Protein AF-0000000080330263 (afdb_homodimer)

Secondary structure (DSSP, 8-state):
-PPEEEES----HHHHHHHHHHHHHHHHTT--SS--SS--HHHHHHHHHHHHHHHHTTSEEEEEEE-TTS-EEEEEEEEE--STT-TTSEEEEEEEE-GGGTTSSHHHHHHHHHHHHHHTSTT--EEEEEEETTSSHHHHHHHTT-EEEEEEEEEEEEETTEEEEEEEEEEE--/-PPEEEES----HHHHHHHHHHHHHHHHTT--SS--SS--HHHHHHHHHHHHHHHHTTSEEEEEEE-TTS-EEEEEEEEE--STT-TTSEEEEEEEE-GGGTTSSHHHHHHHHHHHHHHTSTT--EEEEEEETTSSHHHHHHHTT-EEEEEEEEEEEEETTEEEEEEEEEEE--

Solvent-accessible surface area (backbone atoms only — not comparable to full-atom values): 18916 Å² total; per-residue (Å²): 130,77,62,49,75,39,74,61,63,79,83,42,72,67,52,51,50,31,52,49,49,37,53,36,51,26,22,54,71,64,36,89,65,86,52,60,60,84,69,50,61,78,73,46,45,63,60,53,50,52,52,50,50,35,34,75,71,68,40,32,46,45,38,37,25,22,39,94,85,65,42,61,40,28,36,34,36,41,31,57,41,82,52,85,42,31,52,43,31,28,37,50,40,62,78,43,56,29,69,91,54,60,94,70,57,53,65,57,52,50,53,52,50,51,50,55,52,46,69,69,39,86,67,44,43,31,43,34,36,71,46,60,47,92,72,58,48,68,57,55,45,36,75,70,65,30,40,80,39,29,48,39,78,54,48,31,41,79,46,95,92,42,58,25,30,40,31,32,34,40,31,73,69,119,132,78,62,50,76,39,74,60,63,80,84,42,72,66,51,52,49,31,53,49,49,37,54,36,52,26,22,54,72,63,36,89,65,85,53,61,60,83,70,48,58,79,74,47,45,62,59,53,50,51,51,51,51,33,34,75,71,68,42,33,46,44,38,36,24,23,40,95,85,66,43,61,41,29,36,32,36,40,32,57,42,81,51,87,42,33,52,44,31,30,37,52,41,60,78,45,57,29,71,90,54,58,93,70,55,53,65,57,53,50,51,53,52,50,49,55,53,46,70,68,40,86,68,42,43,31,41,34,36,71,45,61,48,93,72,58,50,68,57,55,44,36,76,70,64,29,39,81,39,30,47,38,78,54,49,32,41,79,46,95,92,43,56,26,30,39,32,32,32,38,30,74,71,120

Nearest PDB structures (foldseek):
  1wk4-assembly1_A  TM=7.711E-01  e=5.739E-10  Thermus thermophilus HB8
  4h89-assembly1_A-2  TM=7.671E-01  e=3.824E-09  Kribbella flavida DSM 17836
  9f1c-assembly1_DC  TM=7.437E-01  e=4.112E-07  Homo sapiens
  6c9m-assembly2_D  TM=7.333E-01  e=1.875E-06  Homo sapiens
  9fq0-assembly1_2  TM=7.333E-01  e=2.128E-06  Homo sapiens

Organism: NCBI:txid40318

pLDDT: mean 97.7, std 2.45, range [81.19, 98.94]

Sequence (348 aa):
MPLTFVLDPAMTPALRDGVLDLWTEVSRAGGAVGFVPPVTREEIRPELLRHLTAMAEGRARLLVGLDEDGRVAAAAFLTFNTHRLMTHWMWLYTVMVHPRHQGKGYGRDLMAAAEDAARGFEGIEAIRLTCRGGLGLERFYGSCGYKEVGRVPGAIRVTPGDDRDDIVMLLPLGMPLTFVLDPAMTPALRDGVLDLWTEVSRAGGAVGFVPPVTREEIRPELLRHLTAMAEGRARLLVGLDEDGRVAAAAFLTFNTHRLMTHWMWLYTVMVHPRHQGKGYGRDLMAAAEDAARGFEGIEAIRLTCRGGLGLERFYGSCGYKEVGRVPGAIRVTPGDDRDDIVMLLPLG

Foldseek 3Di:
DAWDKDKADPDDPQQLVLVLVQLQQCQQVPHFQPHHPPDDSVRCNVVSVVLVVCVVVVFKMKMFTADPVRGTFWIWMWGADPPPVRRQAIEIHRTTGRPVCPPVCNSLVSLVVVLVVQVPDPNHFKYKYKDWPDPCVQVVVVVSVKDWDDKAWQPDDNDVPDGTIITMIMHTSD/DAWDKDKADPDDPQQLVLVLVQLQQCQQVPHFQPHHPPDDSVRCNVVSVVLVVCVVVVFKMKMFTADPVRGTFWIWMWGADPPPVRRQAIEIHRTTGRPVCPPVCNSLVSLVVVLVVQVPDPNHFKYKYKDWPDPCVQVVVVVSQKDWDDKAWQPDDNDVPDGTIITMIMHTSD

Structure (mmCIF, N/CA/C/O backbone):
data_AF-0000000080330263-model_v1
#
loop_
_entity.id
_entity.type
_entity.pdbx_description
1 polymer Acetyltransferase
#
loop_
_atom_site.group_PDB
_atom_site.id
_atom_site.type_symbol
_atom_site.label_atom_id
_atom_site.label_alt_id
_atom_site.label_comp_id
_atom_site.label_asym_id
_atom_site.label_entity_id
_atom_site.label_seq_id
_atom_site.pdbx_PDB_ins_code
_atom_site.Cartn_x
_atom_site.Cartn_y
_atom_site.Cartn_z
_atom_site.occupancy
_atom_site.B_iso_or_equiv
_atom_site.auth_seq_id
_atom_site.auth_comp_id
_atom_site.auth_asym_id
_atom_site.auth_atom_id
_atom_site.pdbx_PDB_model_num
ATOM 1 N N . MET A 1 1 ? 3.266 34.188 11.438 1 81.31 1 MET A N 1
ATOM 2 C CA . MET A 1 1 ? 4.672 33.844 11.617 1 81.31 1 MET A CA 1
ATOM 3 C C . MET A 1 1 ? 4.957 32.438 11.055 1 81.31 1 MET A C 1
ATOM 5 O O . MET A 1 1 ? 4.086 31.578 11.078 1 81.31 1 MET A O 1
ATOM 9 N N . PRO A 1 2 ? 6.172 32.281 10.57 1 89.62 2 PRO A N 1
ATOM 10 C CA . PRO A 1 2 ? 6.508 30.969 9.992 1 89.62 2 PRO A CA 1
ATOM 11 C C . PRO A 1 2 ? 6.609 29.859 11.047 1 89.62 2 PRO A C 1
ATOM 13 O O . PRO A 1 2 ? 6.875 30.141 12.219 1 89.62 2 PRO A O 1
ATOM 16 N N . LEU A 1 3 ? 6.227 28.688 10.703 1 96.38 3 LEU A N 1
ATOM 17 C CA . LEU A 1 3 ? 6.398 27.531 11.578 1 96.38 3 LEU A CA 1
ATOM 18 C C . LEU A 1 3 ? 7.863 27.109 11.664 1 96.38 3 LEU A C 1
ATOM 20 O O . LEU A 1 3 ? 8.641 27.375 10.734 1 96.38 3 LEU A O 1
ATOM 24 N N . THR A 1 4 ? 8.273 26.578 12.789 1 97.88 4 THR A N 1
ATOM 25 C CA . THR A 1 4 ? 9.547 25.875 12.922 1 97.88 4 THR A CA 1
ATOM 26 C C . THR A 1 4 ? 9.367 24.375 12.703 1 97.88 4 THR A C 1
ATOM 28 O O . THR A 1 4 ? 8.648 23.719 13.453 1 97.88 4 THR A O 1
ATOM 31 N N . PHE A 1 5 ? 10.055 23.844 11.719 1 98.62 5 PHE A N 1
ATOM 32 C CA . PHE A 1 5 ? 9.93 22.422 11.422 1 98.62 5 PHE A CA 1
ATOM 33 C C . PHE A 1 5 ? 11.055 21.625 12.086 1 98.62 5 PHE A C 1
ATOM 35 O O . PHE A 1 5 ? 12.227 22 11.984 1 98.62 5 PHE A O 1
ATOM 42 N N . VAL A 1 6 ? 10.711 20.578 12.781 1 98.69 6 VAL A N 1
ATOM 43 C CA . VAL A 1 6 ? 11.664 19.734 13.484 1 98.69 6 VAL A CA 1
ATOM 44 C C . VAL A 1 6 ? 11.461 18.266 13.086 1 98.69 6 VAL A C 1
ATOM 46 O O . VAL A 1 6 ? 10.359 17.734 13.219 1 98.69 6 VAL A O 1
ATOM 49 N N . LEU A 1 7 ? 12.531 17.656 12.578 1 98.75 7 LEU A N 1
ATOM 50 C CA . LEU A 1 7 ? 12.516 16.234 12.281 1 98.75 7 LEU A CA 1
ATOM 51 C C . LEU A 1 7 ? 12.859 15.422 13.523 1 98.75 7 LEU A C 1
ATOM 53 O O . LEU A 1 7 ? 13.875 15.68 14.18 1 98.75 7 LEU A O 1
ATOM 57 N N . ASP A 1 8 ? 12.047 14.523 13.906 1 98.38 8 ASP A N 1
ATOM 58 C CA . ASP A 1 8 ? 12.234 13.586 15 1 98.38 8 ASP A CA 1
ATOM 59 C C . ASP A 1 8 ? 12.461 14.32 16.328 1 98.38 8 ASP A C 1
ATOM 61 O O . ASP A 1 8 ? 13.438 14.055 17.031 1 98.38 8 ASP A O 1
ATOM 65 N N . PRO A 1 9 ? 11.516 15.164 16.641 1 97.81 9 PRO A N 1
ATOM 66 C CA . PRO A 1 9 ? 11.633 15.742 17.984 1 97.81 9 PRO A CA 1
ATOM 67 C C . PRO A 1 9 ? 11.547 14.695 19.078 1 97.81 9 PRO A C 1
ATOM 69 O O . PRO A 1 9 ? 11.023 13.602 18.859 1 97.81 9 PRO A O 1
ATOM 72 N N . ALA A 1 10 ? 12.031 15.062 20.297 1 96 10 ALA A N 1
ATOM 73 C CA . ALA A 1 10 ? 11.828 14.18 21.438 1 96 10 ALA A CA 1
ATOM 74 C C . ALA A 1 10 ? 10.344 13.922 21.688 1 96 10 ALA A C 1
ATOM 76 O O . ALA A 1 10 ? 9.555 14.867 21.781 1 96 10 ALA A O 1
ATOM 77 N N . MET A 1 11 ? 10.055 12.672 21.812 1 96.31 11 MET A N 1
ATOM 78 C CA . MET A 1 11 ? 8.648 12.305 21.969 1 96.31 11 MET A CA 1
ATOM 79 C C . MET A 1 11 ? 8.227 12.383 23.438 1 96.31 11 MET A C 1
ATOM 81 O O . MET A 1 11 ? 8.047 11.359 24.094 1 96.31 11 MET A O 1
ATOM 85 N N . THR A 1 12 ? 7.953 13.586 23.875 1 97.06 12 THR A N 1
ATOM 86 C CA . THR A 1 12 ? 7.402 13.789 25.203 1 97.06 12 THR A CA 1
ATOM 87 C C . THR A 1 12 ? 5.898 13.531 25.219 1 97.06 12 THR A C 1
ATOM 89 O O . THR A 1 12 ? 5.258 13.516 24.172 1 97.06 12 THR A O 1
ATOM 92 N N . PRO A 1 13 ? 5.309 13.281 26.328 1 97.38 13 PRO A N 1
ATOM 93 C CA . PRO A 1 13 ? 3.85 13.156 26.406 1 97.38 13 PRO A CA 1
ATOM 94 C C . PRO A 1 13 ? 3.131 14.367 25.797 1 97.38 13 PRO A C 1
ATOM 96 O O . PRO A 1 13 ? 2.107 14.211 25.141 1 97.38 13 PRO A O 1
ATOM 99 N N . ALA A 1 14 ? 3.684 15.547 26.016 1 97.69 14 ALA A N 1
ATOM 100 C CA . ALA A 1 14 ? 3.076 16.766 25.484 1 97.69 14 ALA A CA 1
ATOM 101 C C . ALA A 1 14 ? 3.088 16.766 23.969 1 97.69 14 ALA A C 1
ATOM 103 O O . ALA A 1 14 ? 2.104 17.156 23.328 1 97.69 14 ALA A O 1
ATOM 104 N N . LEU A 1 15 ? 4.207 16.406 23.375 1 98.38 15 LEU A N 1
ATOM 105 C CA . LEU A 1 15 ? 4.289 16.359 21.922 1 98.38 15 LEU A CA 1
ATOM 106 C C . LEU A 1 15 ? 3.33 15.305 21.359 1 98.38 15 LEU A C 1
ATOM 108 O O . LEU A 1 15 ? 2.631 15.562 20.375 1 98.38 15 LEU A O 1
ATOM 112 N N . ARG A 1 16 ? 3.334 14.156 22 1 98.56 16 ARG A N 1
ATOM 113 C CA . ARG A 1 16 ? 2.432 13.086 21.578 1 98.56 16 ARG A CA 1
ATOM 114 C C . ARG A 1 16 ? 0.979 13.555 21.609 1 98.56 16 ARG A C 1
ATOM 116 O O . ARG A 1 16 ? 0.233 13.344 20.656 1 98.56 16 ARG A O 1
ATOM 123 N N . ASP A 1 17 ? 0.593 14.188 22.688 1 98.5 17 ASP A N 1
ATOM 124 C CA . ASP A 1 17 ? -0.763 14.711 22.812 1 98.5 17 ASP A CA 1
ATOM 125 C C . ASP A 1 17 ? -1.035 15.781 21.766 1 98.5 17 ASP A C 1
ATOM 127 O O . ASP A 1 17 ? -2.141 15.859 21.219 1 98.5 17 ASP A O 1
ATOM 131 N N . GLY A 1 18 ? -0.063 16.625 21.5 1 98.75 18 GLY A N 1
ATOM 132 C CA . GLY A 1 18 ? -0.202 17.656 20.484 1 98.75 18 GLY A CA 1
ATOM 133 C C . GLY A 1 18 ? -0.461 17.094 19.094 1 98.75 18 GLY A C 1
ATOM 134 O O . GLY A 1 18 ? -1.297 17.609 18.359 1 98.75 18 GLY A O 1
ATOM 135 N N . VAL A 1 19 ? 0.241 16.047 18.734 1 98.88 19 VAL A N 1
ATOM 136 C CA . VAL A 1 19 ? 0.042 15.406 17.438 1 98.88 19 VAL A CA 1
ATOM 137 C C . VAL A 1 19 ? -1.344 14.766 17.391 1 98.88 19 VAL A C 1
ATOM 139 O O . VAL A 1 19 ? -2.049 14.883 16.375 1 98.88 19 VAL A O 1
ATOM 142 N N . LEU A 1 20 ? -1.724 14.125 18.5 1 98.88 20 LEU A N 1
ATOM 143 C CA . LEU A 1 20 ? -3.045 13.508 18.578 1 98.88 20 LEU A CA 1
ATOM 144 C C . LEU A 1 20 ? -4.141 14.562 18.453 1 98.88 20 LEU A C 1
ATOM 146 O O . LEU A 1 20 ? -5.129 14.359 17.75 1 98.88 20 LEU A O 1
ATOM 150 N N . ASP A 1 21 ? -3.982 15.672 19.125 1 98.81 21 ASP A N 1
ATOM 151 C CA . ASP A 1 21 ? -4.945 16.766 19.047 1 98.81 21 ASP A CA 1
ATOM 152 C C . ASP A 1 21 ? -5.023 17.344 17.641 1 98.81 21 ASP A C 1
ATOM 154 O O . ASP A 1 21 ? -6.113 17.609 17.125 1 98.81 21 ASP A O 1
ATOM 158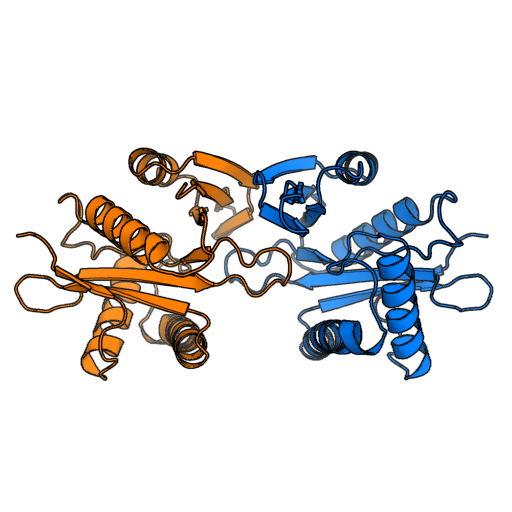 N N . LEU A 1 22 ? -3.877 17.578 17.062 1 98.88 22 LEU A N 1
ATOM 159 C CA . LEU A 1 22 ? -3.842 18.047 15.688 1 98.88 22 LEU A CA 1
ATOM 160 C C . LEU A 1 22 ? -4.621 17.109 14.773 1 98.88 22 LEU A C 1
ATOM 162 O O . LEU A 1 22 ? -5.48 17.547 14.016 1 98.88 22 LEU A O 1
ATOM 166 N N . TRP A 1 23 ? -4.305 15.773 14.859 1 98.94 23 TRP A N 1
ATOM 167 C CA . TRP A 1 23 ? -4.961 14.773 14.016 1 98.94 23 TRP A CA 1
ATOM 168 C C . TRP A 1 23 ? -6.469 14.781 14.242 1 98.94 23 TRP A C 1
ATOM 170 O O . TRP A 1 23 ? -7.242 14.734 13.281 1 98.94 23 TRP A O 1
ATOM 180 N N . THR A 1 24 ? -6.883 14.938 15.469 1 98.88 24 THR A N 1
ATOM 181 C CA . THR A 1 24 ? -8.297 14.984 15.812 1 98.88 24 THR A CA 1
ATOM 182 C C . THR A 1 24 ? -8.969 16.203 15.188 1 98.88 24 THR A C 1
ATOM 184 O O . THR A 1 24 ? -10 16.078 14.523 1 98.88 24 THR A O 1
ATOM 187 N N . GLU A 1 25 ? -8.375 17.344 15.336 1 98.62 25 GLU A N 1
ATOM 188 C CA . GLU A 1 25 ? -8.969 18.594 14.836 1 98.62 25 GLU A CA 1
ATOM 189 C C . GLU A 1 25 ? -9.016 18.609 13.312 1 98.62 25 GLU A C 1
ATOM 191 O O . GLU A 1 25 ? -10 19.047 12.719 1 98.62 25 GLU A O 1
ATOM 196 N N . VAL A 1 26 ? -7.941 18.188 12.688 1 98.56 26 VAL A N 1
ATOM 197 C CA . VAL A 1 26 ? -7.902 18.109 11.227 1 98.56 26 VAL A CA 1
ATOM 198 C C . VAL A 1 26 ? -9.008 17.188 10.727 1 98.56 26 VAL A C 1
ATOM 200 O O . VAL A 1 26 ? -9.727 17.516 9.781 1 98.56 26 VAL A O 1
ATOM 203 N N . SER A 1 27 ? -9.133 15.977 11.398 1 98.62 27 SER A N 1
ATOM 204 C CA . SER A 1 27 ? -10.164 15.023 11.023 1 98.62 27 SER A CA 1
ATOM 205 C C . SER A 1 27 ? -11.555 15.609 11.211 1 98.62 27 SER A C 1
ATOM 207 O O . SER A 1 27 ? -12.422 15.477 10.344 1 98.62 27 SER A O 1
ATOM 209 N N . ARG A 1 28 ? -11.766 16.297 12.305 1 98.19 28 ARG A N 1
ATOM 210 C CA . ARG A 1 28 ? -13.062 16.906 12.594 1 98.19 28 ARG A CA 1
ATOM 211 C C . ARG A 1 28 ? -13.422 17.953 11.547 1 98.19 28 ARG A C 1
ATOM 213 O O . ARG A 1 28 ? -14.594 18.125 11.211 1 98.19 28 ARG A O 1
ATOM 220 N N . ALA A 1 29 ? -12.461 18.609 11.07 1 97.5 29 ALA A N 1
ATOM 221 C CA . ALA A 1 29 ? -12.672 19.688 10.094 1 97.5 29 ALA A CA 1
ATOM 222 C C . ALA A 1 29 ? -12.844 19.109 8.688 1 97.5 29 ALA A C 1
ATOM 224 O O . ALA A 1 29 ? -13.008 19.875 7.727 1 97.5 29 ALA A O 1
ATOM 225 N N . GLY A 1 30 ? -12.727 17.844 8.492 1 96.56 30 GLY A N 1
ATOM 226 C CA . GLY A 1 30 ? -12.992 17.219 7.203 1 96.56 30 GLY A CA 1
ATOM 227 C C . GLY A 1 30 ? -11.727 16.906 6.426 1 96.56 30 GLY A C 1
ATOM 228 O O . GLY A 1 30 ? -11.789 16.562 5.242 1 96.56 30 GLY A O 1
ATOM 229 N N . GLY A 1 31 ? -10.609 17.047 7.094 1 97.44 31 GLY A N 1
ATOM 230 C CA . GLY A 1 31 ? -9.367 16.672 6.434 1 97.44 31 GLY A CA 1
ATOM 231 C C . GLY A 1 31 ? -9.289 15.203 6.082 1 97.44 31 GLY A C 1
ATOM 232 O O . GLY A 1 31 ? -9.805 14.359 6.816 1 97.44 31 GLY A O 1
ATOM 233 N N . ALA A 1 32 ? -8.695 14.875 5.004 1 98 32 ALA A N 1
ATOM 234 C CA . ALA A 1 32 ? -8.586 13.508 4.5 1 98 32 ALA A CA 1
ATOM 235 C C . ALA A 1 32 ? -7.324 12.828 5.023 1 98 32 ALA A C 1
ATOM 237 O O . ALA A 1 32 ? -6.383 12.578 4.266 1 98 32 ALA A O 1
ATOM 238 N N . VAL A 1 33 ? -7.391 12.508 6.281 1 98.38 33 VAL A N 1
ATOM 239 C CA . VAL A 1 33 ? -6.223 11.898 6.914 1 98.38 33 VAL A CA 1
ATOM 240 C C . VAL A 1 33 ? -6.633 10.602 7.602 1 98.38 33 VAL A C 1
ATOM 242 O O . VAL A 1 33 ? -6.148 10.289 8.695 1 98.38 33 VAL A O 1
ATOM 245 N N . GLY A 1 34 ? -7.578 9.859 7.016 1 98.06 34 GLY A N 1
ATOM 246 C CA . GLY A 1 34 ? -7.84 8.484 7.41 1 98.06 34 GLY A CA 1
ATOM 247 C C . GLY A 1 34 ? -9.141 8.32 8.18 1 98.06 34 GLY A C 1
ATOM 248 O O . GLY A 1 34 ? -9.57 7.195 8.445 1 98.06 34 GLY A O 1
ATOM 249 N N . PHE A 1 35 ? -9.828 9.43 8.516 1 98.25 35 PHE A N 1
ATOM 250 C CA . PHE A 1 35 ? -11.055 9.398 9.297 1 98.25 35 PHE A CA 1
ATOM 251 C C . PHE A 1 35 ? -12.117 10.305 8.68 1 98.25 35 PHE A C 1
ATOM 253 O O . PHE A 1 35 ? -11.789 11.219 7.918 1 98.25 35 PHE A O 1
ATOM 260 N N . VAL A 1 36 ? -13.32 10.031 8.977 1 98 36 VAL A N 1
ATOM 261 C CA . VAL A 1 36 ? -14.461 10.836 8.57 1 98 36 VAL A CA 1
ATOM 262 C C . VAL A 1 36 ? -15.211 11.336 9.805 1 98 36 VAL A C 1
ATOM 264 O O . VAL A 1 36 ? -15.508 10.555 10.719 1 98 36 VAL A O 1
ATOM 267 N N . PRO A 1 37 ? -15.477 12.555 9.852 1 97.25 37 PRO A N 1
ATOM 268 C CA . PRO A 1 37 ? -16.219 13.062 11.016 1 97.25 37 PRO A CA 1
ATOM 269 C C . PRO A 1 37 ? -17.609 12.461 11.141 1 97.25 37 PRO A C 1
ATOM 271 O O . PRO A 1 37 ? -18.203 12.07 10.141 1 97.25 37 PRO A O 1
ATOM 274 N N . PRO A 1 38 ? -18.062 12.492 12.445 1 97.56 38 PRO A N 1
ATOM 275 C CA . PRO A 1 38 ? -17.422 12.875 13.703 1 97.56 38 PRO A CA 1
ATOM 276 C C . PRO A 1 38 ? -16.359 11.867 14.156 1 97.56 38 PRO A C 1
ATOM 278 O O . PRO A 1 38 ? -16.422 10.695 13.797 1 97.56 38 PRO A O 1
ATOM 281 N N . VAL A 1 39 ? -15.367 12.336 14.805 1 97.75 39 VAL A N 1
ATOM 282 C CA . VAL A 1 39 ? -14.281 11.484 15.297 1 97.75 39 VAL A CA 1
ATOM 283 C C . VAL A 1 39 ? -13.852 11.953 16.688 1 97.75 39 VAL A C 1
ATOM 285 O O . VAL A 1 39 ? -13.875 13.148 16.984 1 97.75 39 VAL A O 1
ATOM 288 N N . THR A 1 40 ? -13.43 11.023 17.516 1 98.12 40 THR A N 1
ATOM 289 C CA . THR A 1 40 ? -12.898 11.344 18.828 1 98.12 40 THR A CA 1
ATOM 290 C C . THR A 1 40 ? -11.398 11.062 18.891 1 98.12 40 THR A C 1
ATOM 292 O O . THR A 1 40 ? -10.867 10.336 18.047 1 98.12 40 THR A O 1
ATOM 295 N N . ARG A 1 41 ? -10.875 11.648 19.859 1 97.94 41 ARG A N 1
ATOM 296 C CA . ARG A 1 41 ? -9.461 11.422 20.156 1 97.94 41 ARG A CA 1
ATOM 297 C C . ARG A 1 41 ? -9.18 9.93 20.328 1 97.94 41 ARG A C 1
ATOM 299 O O . ARG A 1 41 ? -8.164 9.422 19.844 1 97.94 41 ARG A O 1
ATOM 306 N N . GLU A 1 42 ? -10.031 9.219 20.984 1 98.31 42 GLU A N 1
ATOM 307 C CA . GLU A 1 42 ? -9.883 7.801 21.297 1 98.31 42 GLU A CA 1
ATOM 308 C C . GLU A 1 42 ? -9.922 6.941 20.047 1 98.31 42 GLU A C 1
ATOM 310 O O . GLU A 1 42 ? -9.258 5.902 19.969 1 98.31 42 GLU A O 1
ATOM 315 N N . GLU A 1 43 ? -10.586 7.363 19.047 1 98.31 43 GLU A N 1
ATOM 316 C CA . GLU A 1 43 ? -10.688 6.637 17.781 1 98.31 43 GLU A CA 1
ATOM 317 C C . GLU A 1 43 ? -9.414 6.797 16.953 1 98.31 43 GLU A C 1
ATOM 319 O O . GLU A 1 43 ? -9.078 5.918 16.156 1 98.31 43 GLU A O 1
ATOM 324 N N . ILE A 1 44 ? -8.688 7.867 17.156 1 98.75 44 ILE A N 1
ATOM 325 C CA . ILE A 1 44 ? -7.5 8.188 16.375 1 98.75 44 ILE A CA 1
ATOM 326 C C . ILE A 1 44 ? -6.258 7.621 17.047 1 98.75 44 ILE A C 1
ATOM 328 O O . ILE A 1 44 ? -5.293 7.246 16.391 1 98.75 44 ILE A O 1
ATOM 332 N N . ARG A 1 45 ? -6.309 7.465 18.344 1 98.69 45 ARG A N 1
ATOM 333 C CA . ARG A 1 45 ? -5.156 7.113 19.156 1 98.69 45 ARG A CA 1
ATOM 334 C C . ARG A 1 45 ? -4.492 5.836 18.656 1 98.69 45 ARG A C 1
ATOM 336 O O . ARG A 1 45 ? -3.268 5.773 18.547 1 98.69 45 ARG A O 1
ATOM 343 N N . PRO A 1 46 ? -5.227 4.754 18.312 1 98.44 46 PRO A N 1
ATOM 344 C CA . PRO A 1 46 ? -4.57 3.533 17.844 1 98.44 46 PRO A CA 1
ATOM 345 C C . PRO A 1 46 ? -3.705 3.773 16.609 1 98.44 46 PRO A C 1
ATOM 347 O O . PRO A 1 46 ? -2.645 3.16 16.453 1 98.44 46 PRO A O 1
ATOM 350 N N . GLU A 1 47 ? -4.16 4.656 15.688 1 98.5 47 GLU A N 1
ATOM 351 C CA . GLU A 1 47 ? -3.371 4.941 14.492 1 98.5 47 GLU A CA 1
ATOM 352 C C . GLU A 1 47 ? -2.084 5.684 14.844 1 98.5 47 GLU A C 1
ATOM 354 O O . GLU A 1 47 ? -1.021 5.391 14.297 1 98.5 47 GLU A O 1
ATOM 359 N N . LEU A 1 48 ? -2.197 6.633 15.773 1 98.81 48 LEU A N 1
ATOM 360 C CA . LEU A 1 48 ? -0.984 7.301 16.234 1 98.81 48 LEU A CA 1
ATOM 361 C C . LEU A 1 48 ? -0.009 6.297 16.844 1 98.81 48 LEU A C 1
ATOM 363 O O . LEU A 1 48 ? 1.188 6.336 16.547 1 98.81 48 LEU A O 1
ATOM 367 N N . LEU A 1 49 ? -0.475 5.375 17.672 1 98.5 49 LEU A N 1
ATOM 368 C CA . LEU A 1 49 ? 0.375 4.379 18.312 1 98.5 49 LEU A CA 1
ATOM 369 C C . LEU A 1 49 ? 1.053 3.492 17.266 1 98.5 49 LEU A C 1
ATOM 371 O O . LEU A 1 49 ? 2.205 3.092 17.453 1 98.5 49 LEU A O 1
ATOM 375 N N . ARG A 1 50 ? 0.346 3.156 16.234 1 98.06 50 ARG A N 1
ATOM 376 C CA . ARG A 1 50 ? 0.95 2.391 15.156 1 98.06 50 ARG A CA 1
ATOM 377 C C . ARG A 1 50 ? 2.125 3.145 14.539 1 98.06 50 ARG A C 1
ATOM 379 O O . ARG A 1 50 ? 3.18 2.559 14.281 1 98.06 50 ARG A O 1
ATOM 386 N N . HIS A 1 51 ? 1.947 4.461 14.289 1 98.5 51 HIS A N 1
ATOM 387 C CA . HIS A 1 51 ? 3.045 5.27 13.766 1 98.5 51 HIS A CA 1
ATOM 388 C C . HIS A 1 51 ? 4.203 5.328 14.758 1 98.5 51 HIS A C 1
ATOM 390 O O . HIS A 1 51 ? 5.367 5.211 14.359 1 98.5 51 HIS A O 1
ATOM 396 N N . LEU A 1 52 ? 3.885 5.492 16.016 1 98.44 52 LEU A N 1
ATOM 397 C CA . LEU A 1 52 ? 4.922 5.559 17.047 1 98.44 52 LEU A CA 1
ATOM 398 C C . LEU A 1 52 ? 5.699 4.25 17.109 1 98.44 52 LEU A C 1
ATOM 400 O O . LEU A 1 52 ? 6.914 4.254 17.312 1 98.44 52 LEU A O 1
ATOM 404 N N . THR A 1 53 ? 5.02 3.143 17.016 1 98.31 53 THR A N 1
ATOM 405 C CA . THR A 1 53 ? 5.684 1.845 16.969 1 98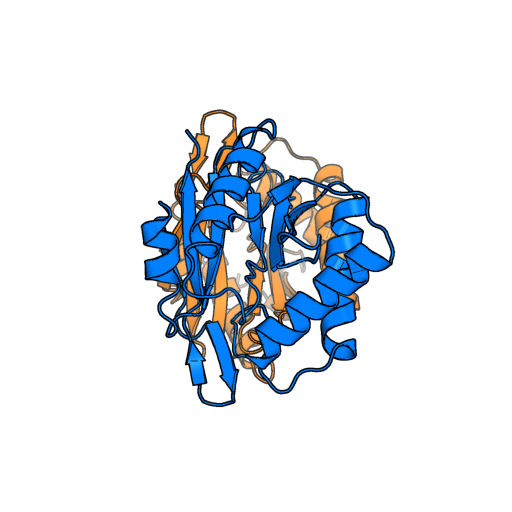.31 53 THR A CA 1
ATOM 406 C C . THR A 1 53 ? 6.641 1.762 15.789 1 98.31 53 THR A C 1
ATOM 408 O O . THR A 1 53 ? 7.785 1.329 15.938 1 98.31 53 THR A O 1
ATOM 411 N N . ALA A 1 54 ? 6.156 2.164 14.625 1 98.38 54 ALA A N 1
ATOM 412 C CA . ALA A 1 54 ? 7.008 2.17 13.438 1 98.38 54 ALA A CA 1
ATOM 413 C C . ALA A 1 54 ? 8.242 3.043 13.648 1 98.38 54 ALA A C 1
ATOM 415 O O . ALA A 1 54 ? 9.344 2.693 13.219 1 98.38 54 ALA A O 1
ATOM 416 N N . MET A 1 55 ? 8.062 4.16 14.336 1 98.38 55 MET A N 1
ATOM 417 C CA . MET A 1 55 ? 9.18 5.051 14.641 1 98.38 55 MET A CA 1
ATOM 418 C C . MET A 1 55 ? 10.172 4.371 15.578 1 98.38 55 MET A C 1
ATOM 420 O O . MET A 1 55 ? 11.383 4.426 15.344 1 98.38 55 MET A O 1
ATOM 424 N N . ALA A 1 56 ? 9.664 3.732 16.562 1 97.69 56 ALA A N 1
ATOM 425 C CA . ALA A 1 56 ? 10.516 3.039 17.516 1 97.69 56 ALA A CA 1
ATOM 426 C C . ALA A 1 56 ? 11.312 1.926 16.844 1 97.69 56 ALA A C 1
ATOM 428 O O . ALA A 1 56 ? 12.445 1.643 17.234 1 97.69 56 ALA A O 1
ATOM 429 N N . GLU A 1 57 ? 10.766 1.354 15.82 1 97.62 57 GLU A N 1
ATOM 430 C CA . GLU A 1 57 ? 11.398 0.267 15.086 1 97.62 57 GLU A CA 1
ATOM 431 C C . GLU A 1 57 ? 12.328 0.804 14.008 1 97.62 57 GLU A C 1
ATOM 433 O O . GLU A 1 57 ? 12.961 0.031 13.281 1 97.62 57 GLU A O 1
ATOM 438 N N . GLY A 1 58 ? 12.391 2.098 13.859 1 97.31 58 GLY A N 1
ATOM 439 C CA . GLY A 1 58 ? 13.266 2.709 12.875 1 97.31 58 GLY A CA 1
ATOM 440 C C . GLY A 1 58 ? 12.672 2.73 11.477 1 97.31 58 GLY A C 1
ATOM 441 O O . GLY A 1 58 ? 13.375 3.023 10.508 1 97.31 58 GLY A O 1
ATOM 442 N N . ARG A 1 59 ? 11.359 2.461 11.32 1 98.31 59 ARG A N 1
ATOM 443 C CA . ARG A 1 59 ? 10.727 2.314 10.016 1 98.31 59 ARG A CA 1
ATOM 444 C C . ARG A 1 59 ? 10.039 3.609 9.586 1 98.31 59 ARG A C 1
ATOM 446 O O . ARG A 1 59 ? 9.578 3.73 8.453 1 98.31 59 ARG A O 1
ATOM 453 N N . ALA A 1 60 ? 9.938 4.586 10.531 1 98.75 60 ALA A N 1
ATOM 454 C CA . ALA A 1 60 ? 9.266 5.844 10.219 1 98.75 60 ALA A CA 1
ATOM 455 C C . ALA A 1 60 ? 9.93 7.016 10.938 1 98.75 60 ALA A C 1
ATOM 457 O O . ALA A 1 60 ? 10.672 6.816 11.898 1 98.75 60 ALA A O 1
ATOM 458 N N . ARG A 1 61 ? 9.703 8.156 10.406 1 98.88 61 ARG A N 1
ATOM 459 C CA . ARG A 1 61 ? 10.133 9.438 10.969 1 98.88 61 ARG A CA 1
ATOM 460 C C . ARG A 1 61 ? 8.969 10.406 11.102 1 98.88 61 ARG A C 1
ATOM 462 O O . ARG A 1 61 ? 7.98 10.297 10.367 1 98.88 61 ARG A O 1
ATOM 469 N N . LEU A 1 62 ? 9.086 11.266 12.062 1 98.94 62 LEU A N 1
ATOM 470 C CA . LEU A 1 62 ? 8.055 12.273 12.297 1 98.94 62 LEU A CA 1
ATOM 471 C C . LEU A 1 62 ? 8.594 13.672 12.07 1 98.94 62 LEU A C 1
ATOM 473 O O . LEU A 1 62 ? 9.641 14.039 12.609 1 98.94 62 LEU A O 1
ATOM 477 N N . LEU A 1 63 ? 7.957 14.422 11.203 1 98.94 63 LEU A N 1
ATOM 478 C CA . LEU A 1 63 ? 8.195 15.844 11.008 1 98.94 63 LEU A CA 1
ATOM 479 C C . LEU A 1 63 ? 7.086 16.672 11.641 1 98.94 63 LEU A C 1
ATOM 481 O O . LEU A 1 63 ? 5.906 16.438 11.391 1 98.94 63 LEU A O 1
ATOM 485 N N . VAL A 1 64 ? 7.496 17.672 12.492 1 98.88 64 VAL A N 1
ATOM 486 C CA . VAL A 1 64 ? 6.508 18.5 13.18 1 98.88 64 VAL A CA 1
ATOM 487 C C . VAL A 1 64 ? 6.77 19.969 12.883 1 98.88 64 VAL A C 1
ATOM 489 O O . VAL A 1 64 ? 7.926 20.391 12.828 1 98.88 64 VAL A O 1
ATOM 492 N N . GLY A 1 65 ? 5.723 20.688 12.586 1 98.75 65 GLY A N 1
ATOM 493 C CA . GLY A 1 65 ? 5.754 22.141 12.555 1 98.75 65 GLY A CA 1
ATOM 494 C C . GLY A 1 65 ? 5.215 22.781 13.82 1 98.75 65 GLY A C 1
ATOM 495 O O . GLY A 1 65 ? 4.062 22.547 14.195 1 98.75 65 GLY A O 1
ATOM 496 N N . LEU A 1 66 ? 6.051 23.562 14.492 1 98.31 66 LEU A N 1
ATOM 497 C CA . LEU A 1 66 ? 5.672 24.25 15.727 1 98.31 66 LEU A CA 1
ATOM 498 C C . LEU A 1 66 ? 5.398 25.719 15.469 1 98.31 66 LEU A C 1
ATOM 500 O O . LEU A 1 66 ? 6.121 26.375 14.711 1 98.31 66 LEU A O 1
ATOM 504 N N . ASP A 1 67 ? 4.285 26.203 16.047 1 96.88 67 ASP A N 1
ATOM 505 C CA . ASP A 1 67 ? 3.994 27.625 15.898 1 96.88 67 ASP A CA 1
ATOM 506 C C . ASP A 1 67 ? 4.809 28.453 16.875 1 96.88 67 ASP A C 1
ATOM 508 O O . ASP A 1 67 ? 5.711 27.938 17.547 1 96.88 67 ASP A O 1
ATOM 512 N N . GLU A 1 68 ? 4.523 29.75 16.953 1 94.31 68 GLU A N 1
ATOM 513 C CA . GLU A 1 68 ? 5.312 30.688 17.75 1 94.31 68 GLU A CA 1
ATOM 514 C C . GLU A 1 68 ? 5.246 30.344 19.234 1 94.31 68 GLU A C 1
ATOM 516 O O . GLU A 1 68 ? 6.172 30.656 19.984 1 94.31 68 GLU A O 1
ATOM 521 N N . ASP A 1 69 ? 4.203 29.641 19.641 1 94.94 69 ASP A N 1
ATOM 522 C CA . ASP A 1 69 ? 4.016 29.281 21.047 1 94.94 69 ASP A CA 1
ATOM 523 C C . ASP A 1 69 ? 4.562 27.891 21.344 1 94.94 69 ASP A C 1
ATOM 525 O O . ASP A 1 69 ? 4.406 27.359 22.453 1 94.94 69 ASP A O 1
ATOM 529 N N . GLY A 1 70 ? 5.102 27.25 20.328 1 95.25 70 GLY A N 1
ATOM 530 C CA . GLY A 1 70 ? 5.664 25.922 20.5 1 95.25 70 GLY A CA 1
ATOM 531 C C . GLY A 1 70 ? 4.625 24.812 20.406 1 95.25 70 GLY A C 1
ATOM 532 O O . GLY A 1 70 ? 4.898 23.672 20.766 1 95.25 70 GLY A O 1
ATOM 533 N N . ARG A 1 71 ? 3.461 25.203 19.969 1 96.44 71 ARG A N 1
ATOM 534 C CA . ARG A 1 71 ? 2.398 24.219 19.812 1 96.44 71 ARG A CA 1
ATOM 535 C C . ARG A 1 71 ? 2.484 23.531 18.453 1 96.44 71 ARG A C 1
ATOM 537 O O . ARG A 1 71 ? 2.879 24.141 17.469 1 96.44 71 ARG A O 1
ATOM 544 N N . VAL A 1 72 ? 2.102 22.234 18.469 1 98.5 72 VAL A N 1
ATOM 545 C CA . VAL A 1 72 ? 2.088 21.5 17.219 1 98.5 72 VAL A CA 1
ATOM 546 C C . VAL A 1 72 ? 1.049 22.094 16.266 1 98.5 72 VAL A C 1
ATOM 548 O O . VAL A 1 72 ? -0.146 22.094 16.578 1 98.5 72 VAL A O 1
ATOM 551 N N . ALA A 1 73 ? 1.474 22.562 15.125 1 98.38 73 ALA A N 1
ATOM 552 C CA . ALA A 1 73 ? 0.595 23.203 14.148 1 98.38 73 ALA A CA 1
ATOM 553 C C . ALA A 1 73 ? 0.493 22.375 12.875 1 98.38 73 ALA A C 1
ATOM 555 O O . ALA A 1 73 ? -0.462 22.516 12.109 1 98.38 73 ALA A O 1
ATOM 556 N N . ALA A 1 74 ? 1.457 21.562 12.617 1 98.81 74 ALA A N 1
ATOM 557 C CA . ALA A 1 74 ? 1.521 20.703 11.438 1 98.81 74 ALA A CA 1
ATOM 558 C C . ALA A 1 74 ? 2.32 19.438 11.734 1 98.81 74 ALA A C 1
ATOM 560 O O . ALA A 1 74 ? 3.137 19.406 12.656 1 98.81 74 ALA A O 1
ATOM 561 N N . ALA A 1 75 ? 2.086 18.391 10.984 1 98.94 75 ALA A N 1
ATOM 562 C CA . ALA A 1 75 ? 2.848 17.156 11.133 1 98.94 75 ALA A CA 1
ATOM 563 C C . ALA A 1 75 ? 2.713 16.266 9.898 1 98.94 75 ALA A C 1
ATOM 565 O O . ALA A 1 75 ? 1.751 16.406 9.133 1 98.94 75 ALA A O 1
ATOM 566 N N . ALA A 1 76 ? 3.613 15.445 9.664 1 98.94 76 ALA A N 1
ATOM 567 C CA . ALA A 1 76 ? 3.594 14.391 8.656 1 98.94 76 ALA A CA 1
ATOM 568 C C . ALA A 1 76 ? 4.504 13.234 9.055 1 98.94 76 ALA A C 1
ATOM 570 O O . ALA A 1 76 ? 5.477 13.422 9.781 1 98.94 76 ALA A O 1
ATOM 571 N N . PHE A 1 77 ? 4.188 12.07 8.648 1 98.94 77 PHE A N 1
ATOM 572 C CA . PHE A 1 77 ? 5.004 10.883 8.898 1 98.94 77 PHE A CA 1
ATOM 573 C C . PHE A 1 77 ? 5.695 10.43 7.617 1 98.94 77 PHE A C 1
ATOM 575 O O . PHE A 1 77 ? 5.055 10.289 6.574 1 98.94 77 PHE A O 1
ATOM 582 N N . LEU A 1 78 ? 6.965 10.289 7.648 1 98.94 78 LEU A N 1
ATOM 583 C CA . LEU A 1 78 ? 7.758 9.688 6.582 1 98.94 78 LEU A CA 1
ATOM 584 C C . LEU A 1 78 ? 8.086 8.234 6.906 1 98.94 78 LEU A C 1
ATOM 586 O O . LEU A 1 78 ? 8.68 7.941 7.945 1 98.94 78 LEU A O 1
ATOM 590 N N . THR A 1 79 ? 7.676 7.336 6.059 1 98.88 79 THR A N 1
ATOM 591 C CA . THR A 1 79 ? 7.805 5.914 6.363 1 98.88 79 THR A CA 1
ATOM 592 C C . THR A 1 79 ? 8.633 5.207 5.289 1 98.88 79 THR A C 1
ATOM 594 O O . THR A 1 79 ? 8.359 5.344 4.098 1 98.88 79 THR A O 1
ATOM 597 N N . PHE A 1 80 ? 9.633 4.488 5.746 1 98.75 80 PHE A N 1
ATOM 598 C CA . PHE A 1 80 ? 10.477 3.717 4.836 1 98.75 80 PHE A CA 1
ATOM 599 C C . PHE A 1 80 ? 9.719 2.502 4.305 1 98.75 80 PHE A C 1
ATOM 601 O O . PHE A 1 80 ? 8.93 1.89 5.027 1 98.75 80 PHE A O 1
ATOM 608 N N . ASN A 1 81 ? 9.922 2.26 2.998 1 97.94 81 ASN A N 1
ATOM 609 C CA . ASN A 1 81 ? 9.383 1.031 2.426 1 97.94 81 ASN A CA 1
ATOM 610 C C . ASN A 1 81 ? 10.109 -0.201 2.957 1 97.94 81 ASN A C 1
ATOM 612 O O . ASN A 1 81 ? 11.336 -0.24 2.977 1 97.94 81 ASN A O 1
ATOM 616 N N . THR A 1 82 ? 9.344 -1.155 3.363 1 95.38 82 THR A N 1
ATOM 617 C CA . THR A 1 82 ? 9.961 -2.348 3.932 1 95.38 82 THR A CA 1
ATOM 618 C C . THR A 1 82 ? 10.062 -3.455 2.885 1 95.38 82 THR A C 1
ATOM 620 O O . THR A 1 82 ? 10.695 -4.484 3.125 1 95.38 82 THR A O 1
ATOM 623 N N . HIS A 1 83 ? 9.445 -3.303 1.714 1 97.06 83 HIS A N 1
ATOM 624 C CA . HIS A 1 83 ? 9.602 -4.289 0.651 1 97.06 83 HIS A CA 1
ATOM 625 C C . HIS A 1 83 ? 11.023 -4.27 0.096 1 97.06 83 HIS A C 1
ATOM 627 O O . HIS A 1 83 ? 11.516 -3.219 -0.321 1 97.06 83 HIS A O 1
ATOM 633 N N . ARG A 1 84 ? 11.641 -5.328 -0.005 1 96.62 84 ARG A N 1
ATOM 634 C CA . ARG A 1 84 ? 13.062 -5.48 -0.289 1 96.62 84 ARG A CA 1
ATOM 635 C C . ARG A 1 84 ? 13.422 -4.867 -1.637 1 96.62 84 ARG A C 1
ATOM 637 O O . ARG A 1 84 ? 14.539 -4.371 -1.821 1 96.62 84 ARG A O 1
ATOM 644 N N . LEU A 1 85 ? 12.539 -4.832 -2.578 1 98.44 85 LEU A N 1
ATOM 645 C CA . LEU A 1 85 ? 12.836 -4.336 -3.918 1 98.44 85 LEU A CA 1
ATOM 646 C C . LEU A 1 85 ? 12.414 -2.881 -4.066 1 98.44 85 LEU A C 1
ATOM 648 O O . LEU A 1 85 ? 12.445 -2.328 -5.168 1 98.44 85 LEU A O 1
ATOM 652 N N . MET A 1 86 ? 11.953 -2.232 -2.99 1 98.75 86 MET A N 1
ATOM 653 C CA . MET A 1 86 ? 11.375 -0.896 -3.094 1 98.75 86 MET A CA 1
ATOM 654 C C . MET A 1 86 ? 11.93 0.02 -2.006 1 98.75 86 MET A C 1
ATOM 656 O O . MET A 1 86 ? 11.25 0.957 -1.575 1 98.75 86 MET A O 1
ATOM 660 N N . THR A 1 87 ? 13.133 -0.17 -1.548 1 98.38 87 THR A N 1
ATOM 661 C CA . THR A 1 87 ? 13.695 0.528 -0.396 1 98.38 87 THR A CA 1
ATOM 662 C C . THR A 1 87 ? 14.219 1.901 -0.799 1 98.38 87 THR A C 1
ATOM 664 O O . THR A 1 87 ? 14.547 2.723 0.059 1 98.38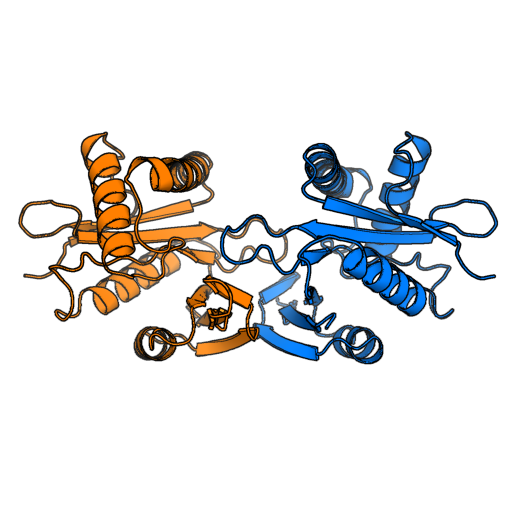 87 THR A O 1
ATOM 667 N N . HIS A 1 88 ? 14.281 2.191 -2.104 1 98.69 88 HIS A N 1
ATOM 668 C CA . HIS A 1 88 ? 14.906 3.418 -2.584 1 98.69 88 HIS A CA 1
ATOM 669 C C . HIS A 1 88 ? 13.906 4.566 -2.635 1 98.69 88 HIS A C 1
ATOM 671 O O . HIS A 1 88 ? 14.227 5.652 -3.125 1 98.69 88 HIS A O 1
ATOM 677 N N . TRP A 1 89 ? 12.695 4.352 -2.26 1 98.75 89 TRP A N 1
ATOM 678 C CA . TRP A 1 89 ? 11.727 5.426 -2.076 1 98.75 89 TRP A CA 1
ATOM 679 C C . TRP A 1 89 ? 10.961 5.25 -0.771 1 98.75 89 TRP A C 1
ATOM 681 O O . TRP A 1 89 ? 11.078 4.215 -0.111 1 98.75 89 TRP A O 1
ATOM 691 N N . MET A 1 90 ? 10.258 6.312 -0.303 1 98.81 90 MET A N 1
ATOM 692 C CA . MET A 1 90 ? 9.547 6.258 0.969 1 98.81 90 MET A CA 1
ATOM 693 C C . MET A 1 90 ? 8.156 6.871 0.839 1 98.81 90 MET A C 1
ATOM 695 O O . MET A 1 90 ? 7.867 7.57 -0.136 1 98.81 90 MET A O 1
ATOM 699 N N . TRP A 1 91 ? 7.359 6.609 1.822 1 98.81 91 TRP A N 1
ATOM 700 C CA . TRP A 1 91 ? 5.988 7.105 1.873 1 98.81 91 TRP A CA 1
ATOM 701 C C . TRP A 1 91 ? 5.898 8.375 2.711 1 98.81 91 TRP A C 1
ATOM 703 O O . TRP A 1 91 ? 6.578 8.5 3.73 1 98.81 91 TRP A O 1
ATOM 713 N N . LEU A 1 92 ? 5.082 9.25 2.26 1 98.94 92 LEU A N 1
ATOM 714 C CA . LEU A 1 92 ? 4.613 10.352 3.086 1 98.94 92 LEU A CA 1
ATOM 715 C C . LEU A 1 92 ? 3.158 10.148 3.494 1 98.94 92 LEU A C 1
ATOM 717 O O . LEU A 1 92 ? 2.281 10.008 2.637 1 98.94 92 LEU A O 1
ATOM 721 N N . TYR A 1 93 ? 2.881 10.094 4.816 1 98.56 93 TYR A N 1
ATOM 722 C CA . TYR A 1 93 ? 1.553 9.82 5.348 1 98.56 93 TYR A CA 1
ATOM 723 C C . TYR A 1 93 ? 1.057 10.977 6.207 1 98.56 93 TYR A C 1
ATOM 725 O O . TYR A 1 93 ? 1.854 11.695 6.805 1 98.56 93 TYR A O 1
ATOM 733 N N . THR A 1 94 ? -0.248 11.086 6.285 1 98.44 94 THR A N 1
ATOM 734 C CA . THR A 1 94 ? -0.935 11.883 7.301 1 98.44 94 THR A CA 1
ATOM 735 C C . THR A 1 94 ? -0.371 13.297 7.355 1 98.44 94 THR A C 1
ATOM 737 O O . THR A 1 94 ? 0.055 13.758 8.414 1 98.44 94 THR A O 1
ATOM 740 N N . VAL A 1 95 ? -0.442 13.969 6.223 1 98.69 95 VAL A N 1
ATOM 741 C CA . VAL A 1 95 ? 0 15.352 6.094 1 98.69 95 VAL A CA 1
ATOM 742 C C . VAL A 1 95 ? -1.058 16.281 6.676 1 98.69 95 VAL A C 1
ATOM 744 O O . VAL A 1 95 ? -2.168 16.375 6.145 1 98.69 95 VAL A O 1
ATOM 747 N N . MET A 1 96 ? -0.676 16.984 7.73 1 98.75 96 MET A N 1
ATOM 748 C CA . MET A 1 96 ? -1.682 17.734 8.469 1 98.75 96 MET A CA 1
ATOM 749 C C . MET A 1 96 ? -1.201 19.156 8.742 1 98.75 96 MET A C 1
ATOM 751 O O . MET A 1 96 ? -0.042 19.375 9.109 1 98.75 96 MET A O 1
ATOM 755 N N . VAL A 1 97 ? -2.076 20.078 8.562 1 98.5 97 VAL A N 1
ATOM 756 C CA . VAL A 1 97 ? -1.971 21.453 9.055 1 98.5 97 VAL A CA 1
ATOM 757 C C . VAL A 1 97 ? -3.221 21.812 9.852 1 98.5 97 VAL A C 1
ATOM 759 O O . VAL A 1 97 ? -4.344 21.547 9.414 1 98.5 97 VAL A O 1
ATOM 762 N N . HIS A 1 98 ? -2.99 22.297 11.039 1 98.44 98 HIS A N 1
ATOM 763 C CA . HIS A 1 98 ? -4.121 22.688 11.875 1 98.44 98 HIS A CA 1
ATOM 764 C C . HIS A 1 98 ? -5.059 23.641 11.125 1 98.44 98 HIS A C 1
ATOM 766 O O . HIS A 1 98 ? -4.605 24.562 10.453 1 98.44 98 HIS A O 1
ATOM 772 N N . PRO A 1 99 ? -6.379 23.422 11.297 1 96.88 99 PRO A N 1
ATOM 773 C CA . PRO A 1 99 ? -7.34 24.234 10.555 1 96.88 99 PRO A CA 1
ATOM 774 C C . PRO A 1 99 ? -7.18 25.734 10.82 1 96.88 99 PRO A C 1
ATOM 776 O O . PRO A 1 99 ? -7.367 26.547 9.914 1 96.88 99 PRO A O 1
ATOM 779 N N . ARG A 1 100 ? -6.766 26.078 11.945 1 94.38 100 ARG A N 1
ATOM 780 C CA . ARG A 1 100 ? -6.633 27.484 12.312 1 94.38 100 ARG A CA 1
ATOM 781 C C . ARG A 1 100 ? -5.449 28.125 11.594 1 94.38 100 ARG A C 1
ATOM 783 O O . ARG A 1 100 ? -5.312 29.359 11.586 1 94.38 100 ARG A O 1
ATOM 790 N N . HIS A 1 101 ? -4.613 27.312 11.047 1 92.06 101 HIS A N 1
ATOM 791 C CA . HIS A 1 101 ? -3.414 27.812 10.383 1 92.06 101 HIS A CA 1
ATOM 792 C C . HIS A 1 101 ? -3.516 27.641 8.867 1 92.06 101 HIS A C 1
ATOM 794 O O . HIS A 1 101 ? -2.527 27.828 8.156 1 92.06 101 HIS A O 1
ATOM 800 N N . GLN A 1 102 ? -4.688 27.312 8.406 1 85.69 102 GLN A N 1
ATOM 801 C CA . GLN A 1 102 ? -4.84 27.062 6.977 1 85.69 102 GLN A CA 1
ATOM 802 C C . GLN A 1 102 ? -4.891 28.375 6.195 1 85.69 102 GLN A C 1
ATOM 804 O O . GLN A 1 102 ? -5.223 29.422 6.75 1 85.69 102 GLN A O 1
ATOM 809 N N . GLY A 1 103 ? -4.418 28.312 4.961 1 87.75 103 GLY A N 1
ATOM 810 C CA . GLY A 1 103 ? -4.441 29.469 4.09 1 87.75 103 GLY A CA 1
ATOM 811 C C . GLY A 1 103 ? -3.248 30.391 4.281 1 87.75 103 GLY A C 1
ATOM 812 O O . GLY A 1 103 ? -3.209 31.5 3.732 1 87.75 103 GLY A O 1
ATOM 813 N N . LYS A 1 104 ? -2.25 29.906 4.973 1 91.94 104 LYS A N 1
ATOM 814 C CA . LYS A 1 104 ? -1.087 30.719 5.297 1 91.94 104 LYS A CA 1
ATOM 815 C C . LYS A 1 104 ? 0.17 30.188 4.617 1 91.94 104 LYS A C 1
ATOM 817 O O . LYS A 1 104 ? 1.273 30.672 4.867 1 91.94 104 LYS A O 1
ATOM 822 N N . GLY A 1 105 ? 0.016 29.109 3.801 1 94.5 105 GLY A N 1
ATOM 823 C CA . GLY A 1 105 ? 1.156 28.547 3.092 1 94.5 105 GLY A CA 1
ATOM 824 C C . GLY A 1 105 ? 1.879 27.469 3.877 1 94.5 105 GLY A C 1
ATOM 825 O O . GLY A 1 105 ? 2.846 26.891 3.389 1 94.5 105 GLY A O 1
ATOM 826 N N . TYR A 1 106 ? 1.411 27.094 5.031 1 96.5 106 TYR A N 1
ATOM 827 C CA . TYR A 1 106 ? 2.092 26.156 5.918 1 96.5 106 TYR A CA 1
ATOM 828 C C . TYR A 1 106 ? 2.113 24.75 5.316 1 96.5 106 TYR A C 1
ATOM 830 O O . TYR A 1 106 ? 3.033 23.969 5.578 1 96.5 106 TYR A O 1
ATOM 838 N N . GLY A 1 107 ? 1.064 24.484 4.52 1 97.31 107 GLY A N 1
ATOM 839 C CA . GLY A 1 107 ? 1.082 23.203 3.822 1 97.31 107 GLY A CA 1
ATOM 840 C C . GLY A 1 107 ? 2.281 23.047 2.904 1 97.31 107 GLY A C 1
ATOM 841 O O . GLY A 1 107 ? 2.982 22.031 2.967 1 97.31 107 GLY A O 1
ATOM 842 N N . ARG A 1 108 ? 2.521 24.031 2.131 1 97.44 108 ARG A N 1
ATOM 843 C CA . ARG A 1 108 ? 3.658 24.016 1.215 1 97.44 108 ARG A CA 1
ATOM 844 C C . ARG A 1 108 ? 4.977 23.984 1.979 1 97.44 108 ARG A C 1
ATOM 846 O O . ARG A 1 108 ? 5.918 23.297 1.581 1 97.44 108 ARG A O 1
ATOM 853 N N . ASP A 1 109 ? 5.035 24.766 3.041 1 98.12 109 ASP A N 1
ATOM 854 C CA . ASP A 1 109 ? 6.23 24.766 3.873 1 98.12 109 ASP A CA 1
ATOM 855 C C . ASP A 1 109 ? 6.5 23.375 4.453 1 98.12 109 ASP A C 1
ATOM 857 O O . ASP A 1 109 ? 7.645 22.922 4.504 1 98.12 109 ASP A O 1
ATOM 861 N N . LEU A 1 110 ? 5.477 22.719 4.918 1 98.62 110 LEU A N 1
ATOM 862 C CA . LEU A 1 110 ? 5.586 21.375 5.449 1 98.62 110 LEU A CA 1
ATOM 863 C C . LEU A 1 110 ? 6.098 20.406 4.383 1 98.62 110 LEU A C 1
ATOM 865 O O . LEU A 1 110 ? 6.973 19.578 4.652 1 98.62 110 LEU A O 1
ATOM 869 N N . MET A 1 111 ? 5.555 20.516 3.176 1 98.75 111 MET A N 1
ATOM 870 C CA . MET A 1 111 ? 5.973 19.656 2.07 1 98.75 111 MET A CA 1
ATOM 871 C C . MET A 1 111 ? 7.441 19.875 1.73 1 98.75 111 MET A C 1
ATOM 873 O O . MET A 1 111 ? 8.18 18.922 1.475 1 98.75 111 MET A O 1
ATOM 877 N N . ALA A 1 112 ? 7.84 21.109 1.717 1 98.69 112 ALA A N 1
ATOM 878 C CA . ALA A 1 112 ? 9.242 21.438 1.465 1 98.69 112 ALA A CA 1
ATOM 879 C C . ALA A 1 112 ? 10.141 20.844 2.545 1 98.69 112 ALA A C 1
ATOM 881 O O . ALA A 1 112 ? 11.211 20.297 2.244 1 98.69 112 ALA A O 1
ATOM 882 N N . ALA A 1 113 ? 9.75 20.922 3.795 1 98.81 113 ALA A N 1
ATOM 883 C CA . ALA A 1 113 ? 10.508 20.359 4.906 1 98.81 113 ALA A CA 1
ATOM 884 C C . ALA A 1 113 ? 10.594 18.844 4.797 1 98.81 113 ALA A C 1
ATOM 886 O O . ALA A 1 113 ? 11.633 18.25 5.094 1 98.81 113 ALA A O 1
ATOM 887 N N . ALA A 1 114 ? 9.508 18.219 4.418 1 98.88 114 ALA A N 1
ATOM 888 C CA . ALA A 1 114 ? 9.492 16.781 4.219 1 98.88 114 ALA A CA 1
ATOM 889 C C . ALA A 1 114 ? 10.477 16.359 3.125 1 98.88 114 ALA A C 1
ATOM 891 O O . ALA A 1 114 ? 11.195 15.375 3.268 1 98.88 114 ALA A O 1
ATOM 892 N N . GLU A 1 115 ? 10.445 17.125 2.053 1 98.88 115 GLU A N 1
ATOM 893 C CA . GLU A 1 115 ? 11.391 16.875 0.968 1 98.88 115 GLU A CA 1
ATOM 894 C C . GLU A 1 115 ? 12.836 17 1.452 1 98.88 115 GLU A C 1
ATOM 896 O O . GLU A 1 115 ? 13.664 16.141 1.165 1 98.88 115 GLU A O 1
ATOM 901 N N . ASP A 1 116 ? 13.102 18.062 2.145 1 98.69 116 ASP A N 1
ATOM 902 C CA . ASP A 1 116 ? 14.438 18.266 2.691 1 98.69 116 ASP A CA 1
ATOM 903 C C . ASP A 1 116 ? 14.852 17.109 3.588 1 98.69 116 ASP A C 1
ATOM 905 O O . ASP A 1 116 ? 15.984 16.625 3.506 1 98.69 116 ASP A O 1
ATOM 909 N N . ALA A 1 117 ? 13.984 16.656 4.457 1 98.81 117 ALA A N 1
ATOM 910 C CA . ALA A 1 117 ? 14.258 15.523 5.328 1 98.81 117 ALA A CA 1
ATOM 911 C C . ALA A 1 117 ? 14.578 14.273 4.516 1 98.81 117 ALA A C 1
ATOM 913 O O . ALA A 1 117 ? 15.57 13.586 4.785 1 98.81 117 ALA A O 1
ATOM 914 N N . ALA A 1 118 ? 13.766 13.984 3.553 1 98.81 118 ALA A N 1
ATOM 915 C CA . ALA A 1 118 ? 13.922 12.781 2.734 1 98.81 118 ALA A CA 1
ATOM 916 C C . ALA A 1 118 ? 15.273 12.781 2.018 1 98.81 118 ALA A C 1
ATOM 918 O O . ALA A 1 118 ? 15.914 11.742 1.891 1 98.81 118 ALA A O 1
ATOM 919 N N . ARG A 1 119 ? 15.703 13.922 1.522 1 98.44 119 ARG A N 1
ATOM 920 C CA . ARG A 1 119 ? 16.984 14.047 0.837 1 98.44 119 ARG A CA 1
ATOM 921 C C . ARG A 1 119 ? 18.141 13.711 1.771 1 98.44 119 ARG A C 1
ATOM 923 O O . ARG A 1 119 ? 19.234 13.375 1.316 1 98.44 119 ARG A O 1
ATOM 930 N N . GLY A 1 120 ? 17.859 13.797 3.045 1 98.12 120 GLY A N 1
ATOM 931 C CA . GLY A 1 120 ? 18.891 13.492 4.027 1 98.12 120 GLY A CA 1
ATOM 932 C C . GLY A 1 120 ? 18.984 12.016 4.367 1 98.12 120 GLY A C 1
ATOM 933 O O . GLY A 1 120 ? 19.922 11.586 5.043 1 98.12 120 GLY A O 1
ATOM 934 N N . PHE A 1 121 ? 18.031 11.25 3.953 1 98.19 121 PHE A N 1
ATOM 935 C CA . PHE A 1 121 ? 18.047 9.82 4.242 1 98.19 121 PHE A CA 1
ATOM 936 C C . PHE A 1 121 ? 18.812 9.062 3.172 1 98.19 121 PHE A C 1
ATOM 938 O O . PHE A 1 121 ? 18.531 9.188 1.979 1 98.19 121 PHE A O 1
ATOM 945 N N . GLU A 1 122 ? 19.703 8.289 3.596 1 97.12 122 GLU A N 1
ATOM 946 C CA . GLU A 1 122 ? 20.547 7.52 2.674 1 97.12 122 GLU A CA 1
ATOM 947 C C . GLU A 1 122 ? 19.703 6.566 1.833 1 97.12 122 GLU A C 1
ATOM 949 O O . GLU A 1 122 ? 18.844 5.855 2.363 1 97.12 122 GLU A O 1
ATOM 954 N N . GLY A 1 123 ? 19.906 6.609 0.526 1 97.25 123 GLY A N 1
ATOM 955 C CA . GLY A 1 123 ? 19.312 5.641 -0.378 1 97.25 123 GLY A CA 1
ATOM 956 C C . GLY A 1 123 ? 17.938 6.039 -0.86 1 97.25 123 GLY A C 1
ATOM 957 O O . GLY A 1 123 ? 17.359 5.371 -1.717 1 97.25 123 GLY A O 1
ATOM 958 N N . ILE A 1 124 ? 17.422 7.074 -0.298 1 98.75 124 ILE A N 1
ATOM 959 C CA . ILE A 1 124 ? 16.078 7.488 -0.694 1 98.75 124 ILE A CA 1
ATOM 960 C C . ILE A 1 124 ? 16.156 8.391 -1.926 1 98.75 124 ILE A C 1
ATOM 962 O O . ILE A 1 124 ? 16.891 9.383 -1.932 1 98.75 124 ILE A O 1
ATOM 966 N N . GLU A 1 125 ? 15.32 8.008 -2.951 1 98.75 125 GLU A N 1
ATOM 967 C CA . GLU A 1 125 ? 15.398 8.688 -4.242 1 98.75 125 GLU A CA 1
ATOM 968 C C . GLU A 1 125 ? 14.039 9.273 -4.633 1 98.75 125 GLU A C 1
ATOM 970 O O . GLU A 1 125 ? 13.922 9.922 -5.672 1 98.75 125 GLU A O 1
ATOM 975 N N . ALA A 1 126 ? 12.984 9.055 -3.854 1 98.88 126 ALA A N 1
ATOM 976 C CA . ALA A 1 126 ? 11.664 9.578 -4.172 1 98.88 126 ALA A CA 1
ATOM 977 C C . ALA A 1 126 ? 10.742 9.531 -2.951 1 98.88 126 ALA A C 1
ATOM 979 O O . ALA A 1 126 ? 10.984 8.758 -2.021 1 98.88 126 ALA A O 1
ATOM 980 N N . ILE A 1 127 ? 9.758 10.336 -2.949 1 98.94 127 ILE A N 1
ATOM 981 C CA . ILE A 1 127 ? 8.641 10.297 -2.01 1 98.94 127 ILE A CA 1
ATOM 982 C C . ILE A 1 127 ? 7.352 9.961 -2.756 1 98.94 127 ILE A C 1
ATOM 984 O O . ILE A 1 127 ? 7.094 10.5 -3.836 1 98.94 127 ILE A O 1
ATOM 988 N N . ARG A 1 128 ? 6.629 9.07 -2.258 1 98.81 128 ARG A N 1
ATOM 989 C CA . ARG A 1 128 ? 5.312 8.719 -2.779 1 98.81 128 ARG A CA 1
ATOM 990 C C . ARG A 1 128 ? 4.227 8.961 -1.731 1 98.81 128 ARG A C 1
ATOM 992 O O . ARG A 1 128 ? 4.465 8.781 -0.535 1 98.81 128 ARG A O 1
ATOM 999 N N . LEU A 1 129 ? 3.096 9.414 -2.146 1 98.88 129 LEU A N 1
ATOM 1000 C CA . LEU A 1 129 ? 1.909 9.477 -1.302 1 98.88 129 LEU A CA 1
ATOM 1001 C C . LEU A 1 129 ? 0.647 9.219 -2.115 1 98.88 129 LEU A C 1
ATOM 1003 O O . LEU A 1 129 ? 0.696 9.172 -3.348 1 98.88 129 LEU A O 1
ATOM 1007 N N . THR A 1 130 ? -0.424 8.875 -1.399 1 98.75 130 THR A N 1
ATOM 1008 C CA . THR A 1 130 ? -1.753 8.836 -2 1 98.75 130 THR A CA 1
ATOM 1009 C C . THR A 1 130 ? -2.664 9.875 -1.364 1 98.75 130 THR A C 1
ATOM 1011 O O . THR A 1 130 ? -2.463 10.266 -0.211 1 98.75 130 THR A O 1
ATOM 1014 N N . CYS A 1 131 ? -3.564 10.391 -2.131 1 98.75 131 CYS A N 1
ATOM 1015 C CA . CYS A 1 131 ? -4.527 11.336 -1.578 1 98.75 131 CYS A CA 1
ATOM 1016 C C . CYS A 1 131 ? -5.926 11.078 -2.131 1 98.75 131 CYS A C 1
ATOM 1018 O O . CYS A 1 131 ? -6.074 10.469 -3.189 1 98.75 131 CYS A O 1
ATOM 1020 N N . ARG A 1 132 ? -6.902 11.5 -1.368 1 98.69 132 ARG A N 1
ATOM 1021 C CA . ARG A 1 132 ? -8.312 11.312 -1.688 1 98.69 132 ARG A CA 1
ATOM 1022 C C . ARG A 1 132 ? -8.766 12.281 -2.777 1 98.69 132 ARG A C 1
ATOM 1024 O O . ARG A 1 132 ? -8.523 13.492 -2.68 1 98.69 132 ARG A O 1
ATOM 1031 N N . GLY A 1 133 ? -9.391 11.789 -3.801 1 98.5 133 GLY A N 1
ATOM 1032 C CA . GLY A 1 133 ? -9.945 12.641 -4.844 1 98.5 133 GLY A CA 1
ATOM 1033 C C . GLY A 1 133 ? -11.148 13.445 -4.387 1 98.5 133 GLY A C 1
ATOM 1034 O O . GLY A 1 133 ? -11.758 13.125 -3.363 1 98.5 133 GLY A O 1
ATOM 1035 N N . GLY A 1 134 ? -11.398 14.516 -5.094 1 96.88 134 GLY A N 1
ATOM 1036 C CA . GLY A 1 134 ? -12.609 15.289 -4.863 1 96.88 134 GLY A CA 1
ATOM 1037 C C . GLY A 1 134 ? -12.391 16.469 -3.926 1 96.88 134 GLY A C 1
ATOM 1038 O O . GLY A 1 134 ? -13.297 17.281 -3.734 1 96.88 134 GLY A O 1
ATOM 1039 N N . LEU A 1 135 ? -11.164 16.703 -3.408 1 96.31 135 LEU A N 1
ATOM 1040 C CA . LEU A 1 135 ? -10.891 17.766 -2.451 1 96.31 135 LEU A CA 1
ATOM 1041 C C . LEU A 1 135 ? -9.844 18.734 -3 1 96.31 135 LEU A C 1
ATOM 1043 O O . LEU A 1 135 ? -9.445 19.672 -2.311 1 96.31 135 LEU A O 1
ATOM 1047 N N . GLY A 1 136 ? -9.406 18.438 -4.184 1 95.31 136 GLY A N 1
ATOM 1048 C CA . GLY A 1 136 ? -8.406 19.281 -4.793 1 95.31 136 GLY A CA 1
ATOM 1049 C C . GLY A 1 136 ? -7.004 19.031 -4.266 1 95.31 136 GLY A C 1
ATOM 1050 O O . GLY A 1 136 ? -6.094 19.828 -4.492 1 95.31 136 GLY A O 1
ATOM 1051 N N . LEU A 1 137 ? -6.781 17.922 -3.6 1 97.62 137 LEU A N 1
ATOM 1052 C CA . LEU A 1 137 ? -5.488 17.625 -2.998 1 97.62 137 LEU A CA 1
ATOM 1053 C C . LEU A 1 137 ? -4.43 17.391 -4.07 1 97.62 137 LEU A C 1
ATOM 1055 O O . LEU A 1 137 ? -3.258 17.719 -3.879 1 97.62 137 LEU A O 1
ATOM 1059 N N . GLU A 1 138 ? -4.836 16.797 -5.219 1 97.81 138 GLU A N 1
ATOM 1060 C CA . GLU A 1 138 ? -3.883 16.562 -6.297 1 97.81 138 GLU A CA 1
ATOM 1061 C C . GLU A 1 138 ? -3.312 17.875 -6.828 1 97.81 138 GLU A C 1
ATOM 1063 O O . GLU A 1 138 ? -2.158 17.922 -7.258 1 97.81 138 GLU A O 1
ATOM 1068 N N . ARG A 1 139 ? -4.043 18.922 -6.832 1 97.69 139 ARG A N 1
ATOM 1069 C CA . ARG A 1 139 ? -3.545 20.234 -7.234 1 97.69 139 ARG A CA 1
ATOM 1070 C C . ARG A 1 139 ? -2.541 20.766 -6.223 1 97.69 139 ARG A C 1
ATOM 1072 O O . ARG A 1 139 ? -1.501 21.312 -6.602 1 97.69 139 ARG A O 1
ATOM 1079 N N . PHE A 1 140 ? -2.92 20.672 -4.961 1 97.94 140 PHE A N 1
ATOM 1080 C CA . PHE A 1 140 ? -2.014 21.078 -3.898 1 97.94 140 PHE A CA 1
ATOM 1081 C C . PHE A 1 140 ? -0.668 20.375 -4.027 1 97.94 140 PHE A C 1
ATOM 1083 O O . PHE A 1 140 ? 0.376 21.031 -4.094 1 97.94 140 PHE A O 1
ATOM 1090 N N . TYR A 1 141 ? -0.688 19.031 -4.066 1 98.75 141 TYR A N 1
ATOM 1091 C CA . TYR A 1 141 ? 0.56 18.281 -4.148 1 98.75 141 TYR A CA 1
ATOM 1092 C C . TYR A 1 141 ? 1.288 18.562 -5.453 1 98.75 141 TYR A C 1
ATOM 1094 O O . TYR A 1 141 ? 2.52 18.609 -5.488 1 98.75 141 TYR A O 1
ATOM 1102 N N . GLY A 1 142 ? 0.506 18.672 -6.504 1 98.75 142 GLY A N 1
ATOM 1103 C CA . GLY A 1 142 ? 1.108 19.109 -7.754 1 98.75 142 GLY A CA 1
ATOM 1104 C C . GLY A 1 142 ? 1.891 20.406 -7.617 1 98.75 142 GLY A C 1
ATOM 1105 O O . GLY A 1 142 ? 2.994 20.531 -8.156 1 98.75 142 GLY A O 1
ATOM 1106 N N . SER A 1 143 ? 1.327 21.391 -6.945 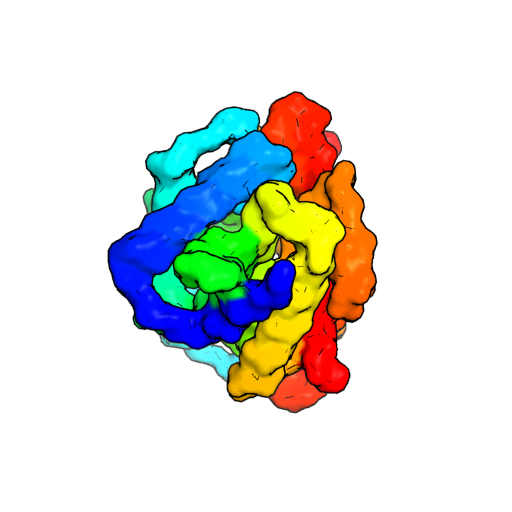1 98.19 143 SER A N 1
ATOM 1107 C CA . SER A 1 143 ? 1.98 22.672 -6.738 1 98.19 143 SER A CA 1
ATOM 1108 C C . SER A 1 143 ? 3.238 22.516 -5.887 1 98.19 143 SER A C 1
ATOM 1110 O O . SER A 1 143 ? 4.078 23.422 -5.852 1 98.19 143 SER A O 1
ATOM 1112 N N . CYS A 1 144 ? 3.359 21.422 -5.203 1 98.31 144 CYS A N 1
ATOM 1113 C CA . CYS A 1 144 ? 4.535 21.141 -4.395 1 98.31 144 CYS A CA 1
ATOM 1114 C C . CYS A 1 144 ? 5.547 20.312 -5.176 1 98.31 144 CYS A C 1
ATOM 1116 O O . CYS A 1 144 ? 6.555 19.859 -4.625 1 98.31 144 CYS A O 1
ATOM 1118 N N . GLY A 1 145 ? 5.297 19.969 -6.453 1 98.56 145 GLY A N 1
ATOM 1119 C CA . GLY A 1 145 ? 6.262 19.312 -7.312 1 98.56 145 GLY A CA 1
ATOM 1120 C C . GLY A 1 145 ? 5.938 17.844 -7.551 1 98.56 145 GLY A C 1
ATOM 1121 O O . GLY A 1 145 ? 6.621 17.172 -8.32 1 98.56 145 GLY A O 1
ATOM 1122 N N . TYR A 1 146 ? 4.891 17.359 -6.926 1 98.88 146 TYR A N 1
ATOM 1123 C CA . TYR A 1 146 ? 4.496 15.969 -7.121 1 98.88 146 TYR A CA 1
ATOM 1124 C C . TYR A 1 146 ? 3.756 15.789 -8.438 1 98.88 146 TYR A C 1
ATOM 1126 O O . TYR A 1 146 ? 3.07 16.703 -8.906 1 98.88 146 TYR A O 1
ATOM 1134 N N . LYS A 1 147 ? 3.857 14.602 -8.977 1 98.75 147 LYS A N 1
ATOM 1135 C CA . LYS A 1 147 ? 3.143 14.25 -10.195 1 98.75 147 LYS A CA 1
ATOM 1136 C C . LYS A 1 147 ? 2.188 13.078 -9.961 1 98.75 147 LYS A C 1
ATOM 1138 O O . LYS A 1 147 ? 2.539 12.109 -9.281 1 98.75 147 LYS A O 1
ATOM 1143 N N . GLU A 1 148 ? 1.02 13.219 -10.508 1 98.88 148 GLU A N 1
ATOM 1144 C CA . GLU A 1 148 ? 0.087 12.094 -10.469 1 98.88 148 GLU A CA 1
ATOM 1145 C C . GLU A 1 148 ? 0.576 10.938 -11.336 1 98.88 148 GLU A C 1
ATOM 1147 O O . GLU A 1 148 ? 0.86 11.125 -12.516 1 98.88 148 GLU A O 1
ATOM 1152 N N . VAL A 1 149 ? 0.629 9.758 -10.773 1 98.94 149 VAL A N 1
ATOM 1153 C CA . VAL A 1 149 ? 1.134 8.617 -11.531 1 98.94 149 VAL A CA 1
ATOM 1154 C C . VAL A 1 149 ? 0.125 7.473 -11.469 1 98.94 149 VAL A C 1
ATOM 1156 O O . VAL A 1 149 ? 0.405 6.367 -11.938 1 98.94 149 VAL A O 1
ATOM 1159 N N . GLY A 1 150 ? -0.975 7.656 -10.898 1 98.81 150 GLY A N 1
ATOM 1160 C CA . GLY A 1 150 ? -2.049 6.676 -10.836 1 98.81 150 GLY A CA 1
ATOM 1161 C C . GLY A 1 150 ? -3.309 7.215 -10.18 1 98.81 150 GLY A C 1
ATOM 1162 O O . GLY A 1 150 ? -3.256 8.188 -9.43 1 98.81 150 GLY A O 1
ATOM 1163 N N . ARG A 1 151 ? -4.375 6.633 -10.531 1 98.81 151 ARG A N 1
ATOM 1164 C CA . ARG A 1 151 ? -5.688 6.953 -9.977 1 98.81 151 ARG A CA 1
ATOM 1165 C C . ARG A 1 151 ? -6.59 5.723 -9.961 1 98.81 151 ARG A C 1
ATOM 1167 O O . ARG A 1 151 ? -6.938 5.191 -11.023 1 98.81 151 ARG A O 1
ATOM 1174 N N . VAL A 1 152 ? -6.875 5.234 -8.797 1 98.88 152 VAL A N 1
ATOM 1175 C CA . VAL A 1 152 ? -7.758 4.078 -8.656 1 98.88 152 VAL A CA 1
ATOM 1176 C C . VAL A 1 152 ? -9.188 4.547 -8.414 1 98.88 152 VAL A C 1
ATOM 1178 O O . VAL A 1 152 ? -9.5 5.082 -7.348 1 98.88 152 VAL A O 1
ATOM 1181 N N . PRO A 1 153 ? -10.047 4.336 -9.328 1 98.69 153 PRO A N 1
ATOM 1182 C CA . PRO A 1 153 ? -11.414 4.844 -9.188 1 98.69 153 PRO A CA 1
ATOM 1183 C C . PRO A 1 153 ? -12.172 4.191 -8.031 1 98.69 153 PRO A C 1
ATOM 1185 O O . PRO A 1 153 ? -12.109 2.971 -7.859 1 98.69 153 PRO A O 1
ATOM 1188 N N . GLY A 1 154 ? -12.805 5.023 -7.195 1 98.56 154 GLY A N 1
ATOM 1189 C CA . GLY A 1 154 ? -13.734 4.559 -6.172 1 98.56 154 GLY A CA 1
ATOM 1190 C C . GLY A 1 154 ? -13.047 3.797 -5.051 1 98.56 154 GLY A C 1
ATOM 1191 O O . GLY A 1 154 ? -13.688 3.021 -4.34 1 98.56 154 GLY A O 1
ATOM 1192 N N . ALA A 1 155 ? -11.805 3.98 -4.875 1 98.75 155 ALA A N 1
ATOM 1193 C CA . ALA A 1 155 ? -11.039 3.166 -3.938 1 98.75 155 ALA A CA 1
ATOM 1194 C C . ALA A 1 155 ? -11.32 3.572 -2.494 1 98.75 155 ALA A C 1
ATOM 1196 O O . ALA A 1 155 ? -11.07 2.803 -1.564 1 98.75 155 ALA A O 1
ATOM 1197 N N . ILE A 1 156 ? -11.773 4.766 -2.307 1 98.88 156 ILE A N 1
ATOM 1198 C CA . ILE A 1 156 ? -12.055 5.285 -0.973 1 98.88 156 ILE A CA 1
ATOM 1199 C C . ILE A 1 156 ? -13.555 5.496 -0.805 1 98.88 156 ILE A C 1
ATOM 1201 O O . ILE A 1 156 ? -14.172 6.254 -1.557 1 98.88 156 ILE A O 1
ATOM 1205 N N . ARG A 1 157 ? -14.18 4.816 0.154 1 98.81 157 ARG A N 1
ATOM 1206 C CA . ARG A 1 157 ? -15.594 5.008 0.453 1 98.81 157 ARG A CA 1
ATOM 1207 C C . ARG A 1 157 ? -15.781 5.844 1.715 1 98.81 157 ARG A C 1
ATOM 1209 O O . ARG A 1 157 ? -15.641 5.332 2.828 1 98.81 157 ARG A O 1
ATOM 1216 N N . VAL A 1 158 ? -16.062 7.133 1.55 1 98.44 158 VAL A N 1
ATOM 1217 C CA . VAL A 1 158 ? -16.188 8.078 2.654 1 98.44 158 VAL A CA 1
ATOM 1218 C C . VAL A 1 158 ? -17.453 7.766 3.467 1 98.44 158 VAL A C 1
ATOM 1220 O O . VAL A 1 158 ? -17.391 7.633 4.691 1 98.44 158 VAL A O 1
ATOM 1223 N N . THR A 1 159 ? -18.578 7.629 2.844 1 96.62 159 THR A N 1
ATOM 1224 C CA . THR A 1 159 ? -19.859 7.113 3.309 1 96.62 159 THR A CA 1
ATOM 1225 C C . THR A 1 159 ? -20.516 6.238 2.242 1 96.62 159 THR A C 1
ATOM 1227 O O . THR A 1 159 ? -20.062 6.207 1.096 1 96.62 159 THR A O 1
ATOM 1230 N N . PRO A 1 160 ? -21.484 5.426 2.68 1 95 160 PRO A N 1
ATOM 1231 C CA . PRO A 1 160 ? -22.141 4.641 1.643 1 95 160 PRO A CA 1
ATOM 1232 C C . PRO A 1 160 ? -22.594 5.488 0.456 1 95 160 PRO A C 1
ATOM 1234 O O . PRO A 1 160 ? -23.328 6.465 0.635 1 95 160 PRO A O 1
ATOM 1237 N N . GLY A 1 161 ? -22.109 5.168 -0.737 1 95.44 161 GLY A N 1
ATOM 1238 C CA . GLY A 1 161 ? -22.516 5.867 -1.95 1 95.44 161 GLY A CA 1
ATOM 1239 C C . GLY A 1 161 ? -21.578 7.008 -2.311 1 95.44 161 GLY A C 1
ATOM 1240 O O . GLY A 1 161 ? -21.703 7.602 -3.385 1 95.44 161 GLY A O 1
ATOM 1241 N N . ASP A 1 162 ? -20.672 7.371 -1.463 1 98.12 162 ASP A N 1
ATOM 1242 C CA . ASP A 1 162 ? -19.688 8.414 -1.714 1 98.12 162 ASP A CA 1
ATOM 1243 C C . ASP A 1 162 ? -18.281 7.824 -1.878 1 98.12 162 ASP A C 1
ATOM 1245 O O . ASP A 1 162 ? -17.484 7.82 -0.933 1 98.12 162 ASP A O 1
ATOM 1249 N N . ASP A 1 163 ? -18.031 7.344 -3.029 1 98.56 163 ASP A N 1
ATOM 1250 C CA . ASP A 1 163 ? -16.734 6.773 -3.379 1 98.56 163 ASP A CA 1
ATOM 1251 C C . ASP A 1 163 ? -15.836 7.812 -4.047 1 98.56 163 ASP A C 1
ATOM 1253 O O . ASP A 1 163 ? -16.297 8.555 -4.922 1 98.56 163 ASP A O 1
ATOM 1257 N N . ARG A 1 164 ? -14.617 7.887 -3.592 1 98.81 164 ARG A N 1
ATOM 1258 C CA . ARG A 1 164 ? -13.617 8.805 -4.133 1 98.81 164 ARG A CA 1
ATOM 1259 C C . ARG A 1 164 ? -12.422 8.039 -4.688 1 98.81 164 ARG A C 1
ATOM 1261 O O . ARG A 1 164 ? -12.156 6.91 -4.273 1 98.81 164 ARG A O 1
ATOM 1268 N N . ASP A 1 165 ? -11.789 8.703 -5.605 1 98.88 165 ASP A N 1
ATOM 1269 C CA . ASP A 1 165 ? -10.586 8.102 -6.176 1 98.88 165 ASP A CA 1
ATOM 1270 C C . ASP A 1 165 ? -9.43 8.133 -5.176 1 98.88 165 ASP A C 1
ATOM 1272 O O . ASP A 1 165 ? -9.359 9.031 -4.336 1 98.88 165 ASP A O 1
ATOM 1276 N N . ASP A 1 166 ? -8.602 7.133 -5.176 1 98.88 166 ASP A N 1
ATOM 1277 C CA . ASP A 1 166 ? -7.289 7.133 -4.535 1 98.88 166 ASP A CA 1
ATOM 1278 C C . ASP A 1 166 ? -6.191 7.523 -5.523 1 98.88 166 ASP A C 1
ATOM 1280 O O . ASP A 1 166 ? -5.93 6.797 -6.48 1 98.88 166 ASP A O 1
ATOM 1284 N N . ILE A 1 167 ? -5.59 8.648 -5.352 1 98.94 167 ILE A N 1
ATOM 1285 C CA . ILE A 1 167 ? -4.676 9.242 -6.32 1 98.94 167 ILE A CA 1
ATOM 1286 C C . ILE A 1 167 ? -3.234 9.047 -5.855 1 98.94 167 ILE A C 1
ATOM 1288 O O . ILE A 1 167 ? -2.889 9.383 -4.723 1 98.94 167 ILE A O 1
ATOM 1292 N N . VAL A 1 168 ? -2.389 8.508 -6.676 1 98.94 168 VAL A N 1
ATOM 1293 C CA . VAL A 1 168 ? -0.987 8.258 -6.355 1 98.94 168 VAL A CA 1
ATOM 1294 C C . VAL A 1 168 ? -0.129 9.414 -6.863 1 98.94 168 VAL A C 1
ATOM 1296 O O . VAL A 1 168 ? -0.182 9.766 -8.047 1 98.94 168 VAL A O 1
ATOM 1299 N N . MET A 1 169 ? 0.646 10.008 -5.957 1 98.94 169 MET A N 1
ATOM 1300 C CA . MET A 1 169 ? 1.54 11.125 -6.266 1 98.94 169 MET A CA 1
ATOM 1301 C C . MET A 1 169 ? 2.996 10.734 -6.039 1 98.94 169 MET A C 1
ATOM 1303 O O . MET A 1 169 ? 3.307 10.008 -5.09 1 98.94 169 MET A O 1
ATOM 1307 N N . LEU A 1 170 ? 3.857 11.219 -6.879 1 98.94 170 LEU A N 1
ATOM 1308 C CA . LEU A 1 170 ? 5.273 10.875 -6.828 1 98.94 170 LEU A CA 1
ATOM 1309 C C . LEU A 1 170 ? 6.145 12.125 -6.945 1 98.94 170 LEU A C 1
ATOM 1311 O O . LEU A 1 170 ? 5.871 13 -7.766 1 98.94 170 LEU A O 1
ATOM 1315 N N . LEU A 1 171 ? 7.117 12.219 -6.102 1 98.94 171 LEU A N 1
ATOM 1316 C CA . LEU A 1 171 ? 8.156 13.242 -6.195 1 98.94 171 LEU A CA 1
ATOM 1317 C C . LEU A 1 171 ? 9.539 12.609 -6.277 1 98.94 171 LEU A C 1
ATOM 1319 O O . LEU A 1 171 ? 10.07 12.148 -5.27 1 98.94 171 LEU A O 1
ATOM 1323 N N . PRO A 1 172 ? 10.172 12.5 -7.445 1 98.69 172 PRO A N 1
ATOM 1324 C CA . PRO A 1 172 ? 11.586 12.125 -7.504 1 98.69 172 PRO A CA 1
ATOM 1325 C C . PRO A 1 172 ? 12.5 13.148 -6.816 1 98.69 172 PRO A C 1
ATOM 1327 O O . PRO A 1 172 ? 12.258 14.352 -6.91 1 98.69 172 PRO A O 1
ATOM 1330 N N . LEU A 1 173 ? 13.43 12.766 -6.098 1 98.19 173 LEU A N 1
ATOM 1331 C CA . LEU A 1 173 ? 14.32 13.648 -5.348 1 98.19 173 LEU A CA 1
ATOM 1332 C C . LEU A 1 173 ? 15.625 13.867 -6.102 1 98.19 173 LEU A C 1
ATOM 1334 O O . LEU A 1 173 ? 16.453 14.703 -5.707 1 98.19 173 LEU A O 1
ATOM 1338 N N . GLY A 1 174 ? 15.984 13.148 -7.25 1 83.5 174 GLY A N 1
ATOM 1339 C CA . GLY A 1 174 ? 17.188 13.336 -8.039 1 83.5 174 GLY A CA 1
ATOM 1340 C C . GLY A 1 174 ? 16.984 14.273 -9.219 1 83.5 174 GLY A C 1
ATOM 1341 O O . GLY A 1 174 ? 15.852 14.617 -9.562 1 83.5 174 GLY A O 1
ATOM 1342 N N . MET B 1 1 ? -4.008 -31.906 -17.828 1 81.19 1 MET B N 1
ATOM 1343 C CA . MET B 1 1 ? -5.246 -31.984 -17.047 1 81.19 1 MET B CA 1
ATOM 1344 C C . MET B 1 1 ? -5.488 -30.703 -16.266 1 81.19 1 MET B C 1
ATOM 1346 O O . MET B 1 1 ? -4.539 -30.016 -15.867 1 81.19 1 MET B O 1
ATOM 1350 N N . PRO B 1 2 ? -6.758 -30.359 -16.094 1 89.69 2 PRO B N 1
ATOM 1351 C CA . PRO B 1 2 ? -7.062 -29.125 -15.383 1 89.69 2 PRO B CA 1
ATOM 1352 C C . PRO B 1 2 ? -6.715 -29.188 -13.898 1 89.69 2 PRO B C 1
ATOM 1354 O O . PRO B 1 2 ? -6.676 -30.281 -13.32 1 89.69 2 PRO B O 1
ATOM 1357 N N . LEU B 1 3 ? -6.277 -28.125 -13.344 1 96.38 3 LEU B N 1
ATOM 1358 C CA . LEU B 1 3 ? -6.035 -28.031 -11.906 1 96.38 3 LEU B CA 1
ATOM 1359 C C . LEU B 1 3 ? -7.352 -28.016 -11.133 1 96.38 3 LEU B C 1
ATOM 1361 O O . LEU B 1 3 ? -8.383 -27.609 -11.664 1 96.38 3 LEU B O 1
ATOM 1365 N N . THR B 1 4 ? -7.355 -28.547 -9.93 1 97.88 4 THR B N 1
ATOM 1366 C CA . THR B 1 4 ? -8.438 -28.359 -8.969 1 97.88 4 THR B CA 1
ATOM 1367 C C . THR B 1 4 ? -8.133 -27.188 -8.031 1 97.88 4 THR B C 1
ATOM 1369 O O . THR B 1 4 ? -7.148 -27.219 -7.293 1 97.88 4 THR B O 1
ATOM 1372 N N . PHE B 1 5 ? -8.984 -26.203 -8.039 1 98.62 5 PHE B N 1
ATOM 1373 C CA . PHE B 1 5 ? -8.758 -25.031 -7.195 1 98.62 5 PHE B CA 1
ATOM 1374 C C . PHE B 1 5 ? -9.531 -25.156 -5.887 1 98.62 5 PHE B C 1
ATOM 1376 O O . PHE B 1 5 ? -10.719 -25.469 -5.891 1 98.62 5 PHE B O 1
ATOM 1383 N N . VAL B 1 6 ? -8.867 -24.922 -4.777 1 98.69 6 VAL B N 1
ATOM 1384 C CA . VAL B 1 6 ? -9.461 -25.031 -3.449 1 98.69 6 VAL B CA 1
ATOM 1385 C C . VAL B 1 6 ? -9.188 -23.75 -2.666 1 98.69 6 VAL B C 1
ATOM 1387 O O . VAL B 1 6 ? -8.031 -23.344 -2.5 1 98.69 6 VAL B O 1
ATOM 1390 N N . LEU B 1 7 ? -10.266 -23.125 -2.227 1 98.75 7 LEU B N 1
ATOM 1391 C CA . LEU B 1 7 ? -10.148 -21.969 -1.346 1 98.75 7 LEU B CA 1
ATOM 1392 C C . LEU B 1 7 ? -10.008 -22.391 0.109 1 98.75 7 LEU B C 1
ATOM 1394 O O . LEU B 1 7 ? -10.812 -23.188 0.604 1 98.75 7 LEU B O 1
ATOM 1398 N N . ASP B 1 8 ? -9.008 -21.969 0.776 1 98.38 8 ASP B N 1
ATOM 1399 C CA . ASP B 1 8 ? -8.742 -22.188 2.195 1 98.38 8 ASP B CA 1
ATOM 1400 C C . ASP B 1 8 ? -8.68 -23.672 2.518 1 98.38 8 ASP B C 1
ATOM 1402 O O . ASP B 1 8 ? -9.367 -24.156 3.424 1 98.38 8 ASP B O 1
ATOM 1406 N N . PRO B 1 9 ? -7.812 -24.344 1.814 1 97.75 9 PRO B N 1
ATOM 1407 C CA . PRO B 1 9 ? -7.613 -25.734 2.232 1 97.75 9 PRO B CA 1
ATOM 1408 C C . PRO B 1 9 ? -7.074 -25.859 3.654 1 97.75 9 PRO B C 1
ATOM 1410 O O . PRO B 1 9 ? -6.492 -24.906 4.18 1 97.75 9 PRO B O 1
ATOM 1413 N N . ALA B 1 10 ? -7.23 -27.062 4.262 1 96 10 ALA B N 1
ATOM 1414 C CA . ALA B 1 10 ? -6.598 -27.297 5.555 1 96 10 ALA B CA 1
ATOM 1415 C C . ALA B 1 10 ? -5.086 -27.125 5.465 1 96 10 ALA B C 1
ATOM 1417 O O . ALA B 1 10 ? -4.434 -27.703 4.594 1 96 10 ALA B O 1
ATOM 1418 N N . MET B 1 11 ? -4.602 -26.359 6.371 1 96.25 11 MET B N 1
ATOM 1419 C CA . MET B 1 11 ? -3.176 -26.047 6.332 1 96.25 11 MET B CA 1
ATOM 1420 C C . MET B 1 11 ? -2.367 -27.125 7.039 1 96.25 11 MET B C 1
ATOM 1422 O O . MET B 1 11 ? -1.858 -26.906 8.141 1 96.25 11 MET B O 1
ATOM 1426 N N . THR B 1 12 ? -2.141 -28.203 6.352 1 97 12 THR B N 1
ATOM 1427 C CA . THR B 1 12 ? -1.264 -29.266 6.848 1 97 12 THR B CA 1
ATOM 1428 C C . THR B 1 12 ? 0.201 -28.906 6.617 1 97 12 THR B C 1
ATOM 1430 O O . THR B 1 12 ? 0.51 -28.016 5.809 1 97 12 THR B O 1
ATOM 1433 N N . PRO B 1 13 ? 1.109 -29.484 7.305 1 97.38 13 PRO B N 1
ATOM 1434 C CA . PRO B 1 13 ? 2.527 -29.266 7.016 1 97.38 13 PRO B CA 1
ATOM 1435 C C . PRO B 1 13 ? 2.879 -29.516 5.551 1 97.38 13 PRO B C 1
ATOM 1437 O O . PRO B 1 13 ? 3.68 -28.781 4.969 1 97.38 13 PRO B O 1
ATOM 1440 N N . ALA B 1 14 ? 2.266 -30.516 4.969 1 97.69 14 ALA B N 1
ATOM 1441 C CA . ALA B 1 14 ? 2.529 -30.844 3.572 1 97.69 14 ALA B CA 1
ATOM 1442 C C . ALA B 1 14 ? 2.08 -29.719 2.646 1 97.69 14 ALA B C 1
ATOM 1444 O O . ALA B 1 14 ? 2.781 -29.375 1.692 1 97.69 14 ALA B O 1
ATOM 1445 N N . LEU B 1 15 ? 0.899 -29.203 2.881 1 98.38 15 LEU B N 1
ATOM 1446 C CA . LEU B 1 15 ? 0.411 -28.094 2.061 1 98.38 15 LEU B CA 1
ATOM 1447 C C . LEU B 1 15 ? 1.3 -26.859 2.223 1 98.38 15 LEU B C 1
ATOM 1449 O O . LEU B 1 15 ? 1.647 -26.203 1.235 1 98.38 15 LEU B O 1
ATOM 1453 N N . ARG B 1 16 ? 1.623 -26.578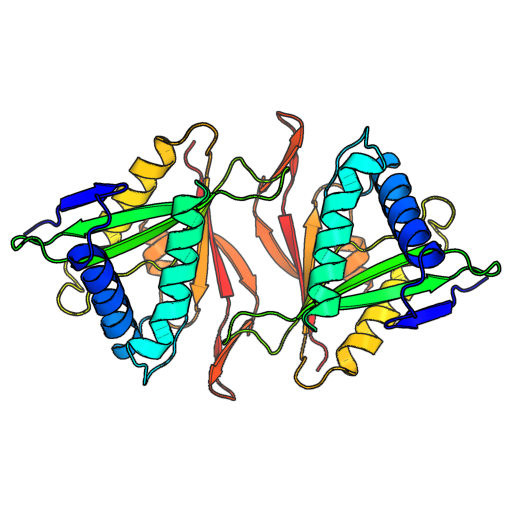 3.465 1 98.56 16 ARG B N 1
ATOM 1454 C CA . ARG B 1 16 ? 2.502 -25.453 3.75 1 98.56 16 ARG B CA 1
ATOM 1455 C C . ARG B 1 16 ? 3.828 -25.578 3.01 1 98.56 16 ARG B C 1
ATOM 1457 O O . ARG B 1 16 ? 4.285 -24.641 2.367 1 98.56 16 ARG B O 1
ATOM 1464 N N . ASP B 1 17 ? 4.418 -26.75 3.08 1 98.5 17 ASP B N 1
ATOM 1465 C CA . ASP B 1 17 ? 5.672 -27 2.377 1 98.5 17 ASP B CA 1
ATOM 1466 C C . ASP B 1 17 ? 5.488 -26.891 0.865 1 98.5 17 ASP B C 1
ATOM 1468 O O . ASP B 1 17 ? 6.371 -26.391 0.162 1 98.5 17 ASP B O 1
ATOM 1472 N N . GLY B 1 18 ? 4.387 -27.375 0.357 1 98.75 18 GLY B N 1
ATOM 1473 C CA . GLY B 1 18 ? 4.09 -27.281 -1.063 1 98.75 18 GLY B CA 1
ATOM 1474 C C . GLY B 1 18 ? 4.012 -25.844 -1.558 1 98.75 18 GLY B C 1
ATOM 1475 O O . GLY B 1 18 ? 4.527 -25.531 -2.633 1 98.75 18 GLY B O 1
ATOM 1476 N N . VAL B 1 19 ? 3.371 -24.984 -0.81 1 98.88 19 VAL B N 1
ATOM 1477 C CA . VAL B 1 19 ? 3.273 -23.578 -1.174 1 98.88 19 VAL B CA 1
ATOM 1478 C C . VAL B 1 19 ? 4.656 -22.938 -1.129 1 98.88 19 VAL B C 1
ATOM 1480 O O . VAL B 1 19 ? 5.023 -22.172 -2.025 1 98.88 19 VAL B O 1
ATOM 1483 N N . LEU B 1 20 ? 5.426 -23.281 -0.089 1 98.94 20 LEU B N 1
ATOM 1484 C CA . LEU B 1 20 ? 6.781 -22.766 0.034 1 98.94 20 LEU B CA 1
ATOM 1485 C C . LEU B 1 20 ? 7.648 -23.219 -1.133 1 98.94 20 LEU B C 1
ATOM 1487 O O . LEU B 1 20 ? 8.406 -22.422 -1.694 1 98.94 20 LEU B O 1
ATOM 1491 N N . ASP B 1 21 ? 7.539 -24.453 -1.503 1 98.81 21 ASP B N 1
ATOM 1492 C CA . ASP B 1 21 ? 8.289 -25 -2.635 1 98.81 21 ASP B CA 1
ATOM 1493 C C . ASP B 1 21 ? 7.879 -24.312 -3.938 1 98.81 21 ASP B C 1
ATOM 1495 O O . ASP B 1 21 ? 8.734 -23.984 -4.762 1 98.81 21 ASP B O 1
ATOM 1499 N N . LEU B 1 22 ? 6.605 -24.203 -4.121 1 98.88 22 LEU B N 1
ATOM 1500 C CA . LEU B 1 22 ? 6.113 -23.484 -5.297 1 98.88 22 LEU B CA 1
ATOM 1501 C C . LEU B 1 22 ? 6.711 -22.094 -5.379 1 98.88 22 LEU B C 1
ATOM 1503 O O . LEU B 1 22 ? 7.25 -21.703 -6.418 1 98.88 22 LEU B O 1
ATOM 1507 N N . TRP B 1 23 ? 6.613 -21.312 -4.25 1 98.94 23 TRP B N 1
ATOM 1508 C CA . TRP B 1 23 ? 7.125 -19.953 -4.207 1 98.94 23 TRP B CA 1
ATOM 1509 C C . TRP B 1 23 ? 8.617 -19.922 -4.512 1 98.94 23 TRP B C 1
ATOM 1511 O O . TRP B 1 23 ? 9.086 -19.078 -5.281 1 98.94 23 TRP B O 1
ATOM 1521 N N . THR B 1 24 ? 9.344 -20.891 -4.004 1 98.88 24 THR B N 1
ATOM 1522 C CA . THR B 1 24 ? 10.781 -20.984 -4.234 1 98.88 24 THR B CA 1
ATOM 1523 C C . THR B 1 24 ? 11.078 -21.234 -5.711 1 98.88 24 THR B C 1
ATOM 1525 O O . THR B 1 24 ? 11.891 -20.516 -6.312 1 98.88 24 THR B O 1
ATOM 1528 N N . GLU B 1 25 ? 10.406 -22.172 -6.297 1 98.62 25 GLU B N 1
ATOM 1529 C CA . GLU B 1 25 ? 10.672 -22.547 -7.684 1 98.62 25 GLU B CA 1
ATOM 1530 C C . GLU B 1 25 ? 10.266 -21.422 -8.633 1 98.62 25 GLU B C 1
ATOM 1532 O O . GLU B 1 25 ? 10.977 -21.141 -9.609 1 98.62 25 GLU B O 1
ATOM 1537 N N . VAL B 1 26 ? 9.133 -20.812 -8.398 1 98.56 26 VAL B N 1
ATOM 1538 C CA . VAL B 1 26 ? 8.688 -19.703 -9.219 1 98.56 26 VAL B CA 1
ATOM 1539 C C . VAL B 1 26 ? 9.711 -18.562 -9.148 1 98.56 26 VAL B C 1
ATOM 1541 O O . VAL B 1 26 ? 10.07 -17.984 -10.172 1 98.56 26 VAL B O 1
ATOM 1544 N N . SER B 1 27 ? 10.18 -18.25 -7.883 1 98.62 27 SER B N 1
ATOM 1545 C CA . SER B 1 27 ? 11.172 -17.203 -7.703 1 98.62 27 SER B CA 1
ATOM 1546 C C . SER B 1 27 ? 12.477 -17.547 -8.422 1 98.62 27 SER B C 1
ATOM 1548 O O . SER B 1 27 ? 13.062 -16.703 -9.102 1 98.62 27 SER B O 1
ATOM 1550 N N . ARG B 1 28 ? 12.898 -18.781 -8.336 1 98.19 28 ARG B N 1
ATOM 1551 C CA . ARG B 1 28 ? 14.133 -19.219 -8.984 1 98.19 28 ARG B CA 1
ATOM 1552 C C . ARG B 1 28 ? 14.039 -19.094 -10.5 1 98.19 28 ARG B C 1
ATOM 1554 O O . ARG B 1 28 ? 15.031 -18.797 -11.164 1 98.19 28 ARG B O 1
ATOM 1561 N N . ALA B 1 29 ? 12.898 -19.297 -11 1 97.56 29 ALA B N 1
ATOM 1562 C CA . ALA B 1 29 ? 12.68 -19.25 -12.438 1 97.56 29 ALA B CA 1
ATOM 1563 C C . ALA B 1 29 ? 12.516 -17.812 -12.93 1 97.56 29 ALA B C 1
ATOM 1565 O O . ALA B 1 29 ? 12.297 -17.578 -14.117 1 97.56 29 ALA B O 1
ATOM 1566 N N . GLY B 1 30 ? 12.523 -16.844 -12.07 1 96.56 30 GLY B N 1
ATOM 1567 C CA . GLY B 1 30 ? 12.484 -15.445 -12.461 1 96.56 30 GLY B CA 1
ATOM 1568 C C . GLY B 1 30 ? 11.102 -14.828 -12.336 1 96.56 30 GLY B C 1
ATOM 1569 O O . GLY B 1 30 ? 10.867 -13.719 -12.812 1 96.56 30 GLY B O 1
ATOM 1570 N N . GLY B 1 31 ? 10.219 -15.562 -11.703 1 97.44 31 GLY B N 1
ATOM 1571 C CA . GLY B 1 31 ? 8.898 -15 -11.477 1 97.44 31 GLY B CA 1
ATOM 1572 C C . GLY B 1 31 ? 8.914 -13.781 -10.57 1 97.44 31 GLY B C 1
ATOM 1573 O O . GLY B 1 31 ? 9.734 -13.695 -9.648 1 97.44 31 GLY B O 1
ATOM 1574 N N . ALA B 1 32 ? 8.086 -12.844 -10.805 1 98 32 ALA B N 1
ATOM 1575 C CA . ALA B 1 32 ? 8.016 -11.586 -10.062 1 98 32 ALA B CA 1
ATOM 1576 C C . ALA B 1 32 ? 7.059 -11.695 -8.883 1 98 32 ALA B C 1
ATOM 1578 O O . ALA B 1 32 ? 5.98 -11.102 -8.891 1 98 32 ALA B O 1
ATOM 1579 N N . VAL B 1 33 ? 7.52 -12.406 -7.906 1 98.38 33 VAL B N 1
ATOM 1580 C CA . VAL B 1 33 ? 6.672 -12.625 -6.734 1 98.38 33 VAL B CA 1
ATOM 1581 C C . VAL B 1 33 ? 7.43 -12.234 -5.469 1 98.38 33 VAL B C 1
ATOM 1583 O O . VAL B 1 33 ? 7.316 -12.898 -4.438 1 98.38 33 VAL B O 1
ATOM 1586 N N . GLY B 1 34 ? 8.258 -11.188 -5.547 1 98.06 34 GLY B N 1
ATOM 1587 C CA . GLY B 1 34 ? 8.805 -10.539 -4.363 1 98.06 34 GLY B CA 1
ATOM 1588 C C . GLY B 1 34 ? 10.273 -10.836 -4.145 1 98.06 34 GLY B C 1
ATOM 1589 O O . GLY B 1 34 ? 10.906 -10.242 -3.268 1 98.06 34 GLY B O 1
ATOM 1590 N N . PHE B 1 35 ? 10.883 -11.719 -4.965 1 98.25 35 PHE B N 1
ATOM 1591 C CA . PHE B 1 35 ? 12.281 -12.109 -4.816 1 98.25 35 PHE B CA 1
ATOM 1592 C C . PHE B 1 35 ? 12.992 -12.109 -6.168 1 98.25 35 PHE B C 1
ATOM 1594 O O . PHE B 1 35 ? 12.344 -12.18 -7.215 1 98.25 35 PHE B O 1
ATOM 1601 N N . VAL B 1 36 ? 14.25 -11.992 -6.121 1 98 36 VAL B N 1
ATOM 1602 C CA . VAL B 1 36 ? 15.117 -12.07 -7.297 1 98 36 VAL B CA 1
ATOM 1603 C C . VAL B 1 36 ? 16.109 -13.211 -7.133 1 98 36 VAL B C 1
ATOM 1605 O O . VAL B 1 36 ? 16.75 -13.344 -6.09 1 98 36 VAL B O 1
ATOM 1608 N N . PRO B 1 37 ? 16.219 -14.016 -8.094 1 97.25 37 PRO B N 1
ATOM 1609 C CA . PRO B 1 37 ? 17.172 -15.117 -7.984 1 97.25 37 PRO B CA 1
ATOM 1610 C C . PRO B 1 37 ? 18.609 -14.641 -7.855 1 97.25 37 PRO B C 1
ATOM 1612 O O . PRO B 1 37 ? 18.953 -13.562 -8.352 1 97.25 37 PRO B O 1
ATOM 1615 N N . PRO B 1 38 ? 19.406 -15.562 -7.219 1 97.62 38 PRO B N 1
ATOM 1616 C CA . PRO B 1 38 ? 19.109 -16.828 -6.555 1 97.62 38 PRO B CA 1
ATOM 1617 C C . PRO B 1 38 ? 18.375 -16.656 -5.227 1 97.62 38 PRO B C 1
ATOM 1619 O O . PRO B 1 38 ? 18.5 -15.602 -4.59 1 97.62 38 PRO B O 1
ATOM 1622 N N . VAL B 1 39 ? 17.547 -17.578 -4.898 1 97.75 39 VAL B N 1
ATOM 1623 C CA . VAL B 1 39 ? 16.781 -17.531 -3.66 1 97.75 39 VAL B CA 1
ATOM 1624 C C . VAL B 1 39 ? 16.703 -18.922 -3.037 1 97.75 39 VAL B C 1
ATOM 1626 O O . VAL B 1 39 ? 16.656 -19.922 -3.752 1 97.75 39 VAL B O 1
ATOM 1629 N N . THR B 1 40 ? 16.672 -18.969 -1.731 1 98.12 40 THR B N 1
ATOM 1630 C CA . THR B 1 40 ? 16.5 -20.219 -1.009 1 98.12 40 THR B CA 1
ATOM 1631 C C . THR B 1 40 ? 15.125 -20.281 -0.334 1 98.12 40 THR B C 1
ATOM 1633 O O . THR B 1 40 ? 14.477 -19.25 -0.16 1 98.12 40 THR B O 1
ATOM 1636 N N . ARG B 1 41 ? 14.82 -21.469 -0.036 1 98 41 ARG B N 1
ATOM 1637 C CA . ARG B 1 41 ? 13.594 -21.719 0.716 1 98 41 ARG B CA 1
ATOM 1638 C C . ARG B 1 41 ? 13.57 -20.906 2.008 1 98 41 ARG B C 1
ATOM 1640 O O . ARG B 1 41 ? 12.539 -20.328 2.375 1 98 41 ARG B O 1
ATOM 1647 N N . GLU B 1 42 ? 14.672 -20.797 2.691 1 98.31 42 GLU B N 1
ATOM 1648 C CA . GLU B 1 42 ? 14.805 -20.125 3.979 1 98.31 42 GLU B CA 1
ATOM 1649 C C . GLU B 1 42 ? 14.602 -18.625 3.842 1 98.31 42 GLU B C 1
ATOM 1651 O O . GLU B 1 42 ? 14.094 -17.969 4.762 1 98.31 42 GLU B O 1
ATOM 1656 N N . GLU B 1 43 ? 14.883 -18.078 2.727 1 98.31 43 GLU B N 1
ATOM 1657 C CA . GLU B 1 43 ? 14.711 -16.641 2.471 1 98.31 43 GLU B CA 1
ATOM 1658 C C . GLU B 1 43 ? 13.25 -16.297 2.213 1 98.31 43 GLU B C 1
ATOM 1660 O O . GLU B 1 43 ? 12.812 -15.18 2.477 1 98.31 43 GLU B O 1
ATOM 1665 N N . ILE B 1 44 ? 12.484 -17.25 1.761 1 98.75 44 ILE B N 1
ATOM 1666 C CA . ILE B 1 44 ? 11.086 -17.031 1.384 1 98.75 44 ILE B CA 1
ATOM 1667 C C . ILE B 1 44 ? 10.18 -17.344 2.572 1 98.75 44 ILE B C 1
ATOM 1669 O O . ILE B 1 44 ? 9.125 -16.719 2.723 1 98.75 44 ILE B O 1
ATOM 1673 N N . ARG B 1 45 ? 10.617 -18.188 3.443 1 98.69 45 ARG B N 1
ATOM 1674 C CA . ARG B 1 45 ? 9.805 -18.719 4.535 1 98.69 45 ARG B CA 1
ATOM 1675 C C . ARG B 1 45 ? 9.203 -17.594 5.367 1 98.69 45 ARG B C 1
ATOM 1677 O O . ARG B 1 45 ? 8.016 -17.625 5.699 1 98.69 45 ARG B O 1
ATOM 1684 N N . PRO B 1 46 ? 9.945 -16.531 5.754 1 98.38 46 PRO B N 1
ATOM 1685 C CA . PRO B 1 46 ? 9.344 -15.469 6.559 1 98.38 46 PRO B CA 1
ATOM 1686 C C . PRO B 1 46 ? 8.141 -14.82 5.879 1 98.38 46 PRO B C 1
ATOM 1688 O O . PRO B 1 46 ? 7.172 -14.445 6.551 1 98.38 46 PRO B O 1
ATOM 1691 N N . GLU B 1 47 ? 8.188 -14.664 4.547 1 98.5 47 GLU B N 1
ATOM 1692 C CA . GLU B 1 47 ? 7.062 -14.062 3.84 1 98.5 47 GLU B CA 1
ATOM 1693 C C . GLU B 1 47 ? 5.844 -14.984 3.875 1 98.5 47 GLU B C 1
ATOM 1695 O O . GLU B 1 47 ? 4.715 -14.523 4.066 1 98.5 47 GLU B O 1
ATOM 1700 N N . LEU B 1 48 ? 6.09 -16.281 3.695 1 98.81 48 LEU B N 1
ATOM 1701 C CA . LEU B 1 48 ? 4.984 -17.219 3.826 1 98.81 48 LEU B CA 1
ATOM 1702 C C . LEU B 1 48 ? 4.363 -17.141 5.219 1 98.81 48 LEU B C 1
ATOM 1704 O O . LEU B 1 48 ? 3.141 -17.109 5.359 1 98.81 48 LEU B O 1
ATOM 1708 N N . LEU B 1 49 ? 5.172 -17.094 6.27 1 98.5 49 LEU B N 1
ATOM 1709 C CA . LEU B 1 49 ? 4.684 -17.016 7.641 1 98.5 49 LEU B CA 1
ATOM 1710 C C . LEU B 1 49 ? 3.855 -15.758 7.863 1 98.5 49 LEU B C 1
ATOM 1712 O O . LEU B 1 49 ? 2.867 -15.781 8.602 1 98.5 49 LEU B O 1
ATOM 1716 N N . ARG B 1 50 ? 4.27 -14.688 7.289 1 98 50 ARG B N 1
ATOM 1717 C CA . ARG B 1 50 ? 3.484 -13.461 7.375 1 98 50 ARG B CA 1
ATOM 1718 C C . ARG B 1 50 ? 2.094 -13.656 6.781 1 98 50 AR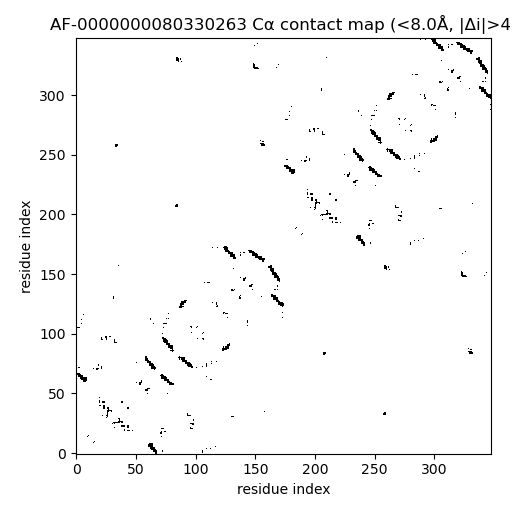G B C 1
ATOM 1720 O O . ARG B 1 50 ? 1.098 -13.219 7.363 1 98 50 ARG B O 1
ATOM 1727 N N . HIS B 1 51 ? 2.014 -14.297 5.598 1 98.5 51 HIS B N 1
ATOM 1728 C CA . HIS B 1 51 ? 0.716 -14.594 5 1 98.5 51 HIS B CA 1
ATOM 1729 C C . HIS B 1 51 ? -0.108 -15.516 5.887 1 98.5 51 HIS B C 1
ATOM 1731 O O . HIS B 1 51 ? -1.309 -15.297 6.07 1 98.5 51 HIS B O 1
ATOM 1737 N N . LEU B 1 52 ? 0.536 -16.516 6.438 1 98.44 52 LEU B N 1
ATOM 1738 C CA . LEU B 1 52 ? -0.165 -17.469 7.305 1 98.44 52 LEU B CA 1
ATOM 1739 C C . LEU B 1 52 ? -0.707 -16.766 8.547 1 98.44 52 LEU B C 1
ATOM 1741 O O . LEU B 1 52 ? -1.809 -17.078 9.008 1 98.44 52 LEU B O 1
ATOM 1745 N N . THR B 1 53 ? 0.053 -15.875 9.109 1 98.31 53 THR B N 1
ATOM 1746 C CA . THR B 1 53 ? -0.418 -15.078 10.242 1 98.31 53 THR B CA 1
ATOM 1747 C C . THR B 1 53 ? -1.654 -14.273 9.859 1 98.31 53 THR B C 1
ATOM 1749 O O . THR B 1 53 ? -2.643 -14.25 10.594 1 98.31 53 THR B O 1
ATOM 1752 N N . ALA B 1 54 ? -1.585 -13.609 8.719 1 98.38 54 ALA B N 1
ATOM 1753 C CA . ALA B 1 54 ? -2.734 -12.844 8.242 1 98.38 54 ALA B CA 1
ATOM 1754 C C . ALA B 1 54 ? -3.957 -13.742 8.07 1 98.38 54 ALA B C 1
ATOM 1756 O O . ALA B 1 54 ? -5.078 -13.336 8.383 1 98.38 54 ALA B O 1
ATOM 1757 N N . MET B 1 55 ? -3.742 -14.953 7.602 1 98.38 55 MET B N 1
ATOM 1758 C CA . MET B 1 55 ? -4.828 -15.914 7.449 1 98.38 55 MET B CA 1
ATOM 1759 C C . MET B 1 55 ? -5.414 -16.297 8.805 1 98.38 55 MET B C 1
ATOM 1761 O O . MET B 1 55 ? -6.637 -16.328 8.969 1 98.38 55 MET B O 1
ATOM 1765 N N . ALA B 1 56 ? -4.566 -16.531 9.727 1 97.62 56 ALA B N 1
ATOM 1766 C CA . ALA B 1 56 ? -5.008 -16.906 11.07 1 97.62 56 ALA B CA 1
ATOM 1767 C C . ALA B 1 56 ? -5.809 -15.781 11.719 1 97.62 56 ALA B C 1
ATOM 1769 O O . ALA B 1 56 ? -6.734 -16.031 12.492 1 97.62 56 ALA B O 1
ATOM 1770 N N . GLU B 1 57 ? -5.492 -14.578 11.359 1 97.56 57 GLU B N 1
ATOM 1771 C CA . GLU B 1 57 ? -6.164 -13.398 11.906 1 97.56 57 GLU B CA 1
ATOM 1772 C C . GLU B 1 57 ? -7.426 -13.07 11.117 1 97.56 57 GLU B C 1
ATOM 1774 O O . GLU B 1 57 ? -8.125 -12.109 11.438 1 97.56 57 GLU B O 1
ATOM 1779 N N . GLY B 1 58 ? -7.695 -13.82 10.078 1 97.31 58 GLY B N 1
ATOM 1780 C CA . GLY B 1 58 ? -8.891 -13.609 9.281 1 97.31 58 GLY B CA 1
ATOM 1781 C C . GLY B 1 58 ? -8.734 -12.5 8.25 1 97.31 58 GLY B C 1
ATOM 1782 O O . GLY B 1 58 ? -9.711 -12.062 7.648 1 97.31 58 GLY B O 1
ATOM 1783 N N . ARG B 1 59 ? -7.5 -12.039 7.973 1 98.31 59 ARG B N 1
ATOM 1784 C CA . ARG B 1 59 ? -7.25 -10.883 7.109 1 98.31 59 ARG B CA 1
ATOM 1785 C C . ARG B 1 59 ? -6.895 -11.328 5.695 1 98.31 59 ARG B C 1
ATOM 1787 O O . ARG B 1 59 ? -6.812 -10.508 4.781 1 98.31 59 ARG B O 1
ATOM 1794 N N . ALA B 1 60 ? -6.664 -12.648 5.508 1 98.75 60 ALA B N 1
ATOM 1795 C CA . ALA B 1 60 ? -6.277 -13.156 4.191 1 98.75 60 ALA B CA 1
ATOM 1796 C C . ALA B 1 60 ? -6.859 -14.547 3.949 1 98.75 60 ALA B C 1
ATOM 1798 O O . ALA B 1 60 ? -7.273 -15.227 4.891 1 98.75 60 ALA B O 1
ATOM 1799 N N . ARG B 1 61 ? -6.945 -14.875 2.717 1 98.88 61 ARG B N 1
ATOM 1800 C CA . ARG B 1 61 ? -7.367 -16.188 2.23 1 98.88 61 ARG B CA 1
ATOM 1801 C C . ARG B 1 61 ? -6.348 -16.766 1.257 1 98.88 61 ARG B C 1
ATOM 1803 O O . ARG B 1 61 ? -5.609 -16.016 0.608 1 98.88 61 ARG B O 1
ATOM 1810 N N . LEU B 1 62 ? -6.297 -18.062 1.232 1 98.94 62 LEU B N 1
ATOM 1811 C CA . LEU B 1 62 ? -5.379 -18.766 0.335 1 98.94 62 LEU B CA 1
ATOM 1812 C C . LEU B 1 62 ? -6.148 -19.594 -0.691 1 98.94 62 LEU B C 1
ATOM 1814 O O . LEU B 1 62 ? -7.035 -20.359 -0.33 1 98.94 62 LEU B O 1
ATOM 1818 N N . LEU B 1 63 ? -5.883 -19.344 -1.951 1 98.94 63 LEU B N 1
ATOM 1819 C CA . LEU B 1 63 ? -6.359 -20.172 -3.059 1 98.94 63 LEU B CA 1
ATOM 1820 C C . LEU B 1 63 ? -5.234 -21.047 -3.611 1 98.94 63 LEU B C 1
ATOM 1822 O O . LEU B 1 63 ? -4.152 -20.547 -3.928 1 98.94 63 LEU B O 1
ATOM 1826 N N . VAL B 1 64 ? -5.508 -22.375 -3.707 1 98.88 64 VAL B N 1
ATOM 1827 C CA . VAL B 1 64 ? -4.484 -23.297 -4.188 1 98.88 64 VAL B CA 1
ATOM 1828 C C . VAL B 1 64 ? -5.016 -24.094 -5.383 1 98.88 64 VAL B C 1
ATOM 1830 O O . VAL B 1 64 ? -6.184 -24.484 -5.406 1 98.88 64 VAL B O 1
ATOM 1833 N N . GLY B 1 65 ? -4.203 -24.203 -6.41 1 98.75 65 GLY B N 1
ATOM 1834 C CA . GLY B 1 65 ? -4.438 -25.141 -7.496 1 98.75 65 GLY B CA 1
ATOM 1835 C C . GLY B 1 65 ? -3.646 -26.422 -7.352 1 98.75 65 GLY B C 1
ATOM 1836 O O . GLY B 1 65 ? -2.416 -26.406 -7.289 1 98.75 65 GLY B O 1
ATOM 1837 N N . LEU B 1 66 ? -4.352 -27.547 -7.289 1 98.31 66 LEU B N 1
ATOM 1838 C CA . LEU B 1 66 ? -3.729 -28.859 -7.16 1 98.31 66 LEU B CA 1
ATOM 1839 C C . LEU B 1 66 ? -3.738 -29.609 -8.492 1 98.31 66 LEU B C 1
ATOM 1841 O O . LEU B 1 66 ? -4.73 -29.562 -9.227 1 98.31 66 LEU B O 1
ATOM 1845 N N . ASP B 1 67 ? -2.582 -30.203 -8.812 1 96.88 67 ASP B N 1
ATOM 1846 C CA . ASP B 1 67 ? -2.539 -30.969 -10.047 1 96.88 67 ASP B CA 1
ATOM 1847 C C . ASP B 1 67 ? -3.139 -32.375 -9.844 1 96.88 67 ASP B C 1
ATOM 1849 O O . ASP B 1 67 ? -3.734 -32.625 -8.805 1 96.88 67 ASP B O 1
ATOM 1853 N N . GLU B 1 68 ? -3.018 -33.219 -10.844 1 94.31 68 GLU B N 1
ATOM 1854 C CA . GLU B 1 68 ? -3.664 -34.531 -10.836 1 94.31 68 GLU B CA 1
ATOM 1855 C C . GLU B 1 68 ? -3.127 -35.406 -9.711 1 94.31 68 GLU B C 1
ATOM 1857 O O . GLU B 1 68 ? -3.828 -36.312 -9.219 1 94.31 68 GLU B O 1
ATOM 1862 N N . ASP B 1 69 ? -1.924 -35.125 -9.227 1 95 69 ASP B N 1
ATOM 1863 C CA . ASP B 1 69 ? -1.298 -35.906 -8.172 1 95 69 ASP B CA 1
ATOM 1864 C C . ASP B 1 69 ? -1.546 -35.281 -6.801 1 95 69 ASP B C 1
ATOM 1866 O O . ASP B 1 69 ? -1.006 -35.75 -5.797 1 95 69 ASP B O 1
ATOM 1870 N N . GLY B 1 70 ? -2.258 -34.188 -6.781 1 95.25 70 GLY B N 1
ATOM 1871 C CA . GLY B 1 70 ? -2.564 -33.531 -5.523 1 95.25 70 GLY B CA 1
ATOM 1872 C C . GLY B 1 70 ? -1.462 -32.594 -5.059 1 95.25 70 GLY B C 1
ATOM 1873 O O . GLY B 1 70 ? -1.467 -32.156 -3.912 1 95.25 70 GLY B O 1
ATOM 1874 N N . ARG B 1 71 ? -0.525 -32.344 -5.938 1 96.44 71 ARG B N 1
ATOM 1875 C CA . ARG B 1 71 ? 0.569 -31.453 -5.605 1 96.44 71 ARG B CA 1
ATOM 1876 C C . ARG B 1 71 ? 0.186 -30 -5.891 1 96.44 71 ARG B C 1
ATOM 1878 O O . ARG B 1 71 ? -0.554 -29.719 -6.836 1 96.44 71 ARG B O 1
ATOM 1885 N N . VAL B 1 72 ? 0.714 -29.109 -5.039 1 98.5 72 VAL B N 1
ATOM 1886 C CA . VAL B 1 72 ? 0.467 -27.688 -5.246 1 98.5 72 VAL B CA 1
ATOM 1887 C C . VAL B 1 72 ? 1.097 -27.234 -6.566 1 98.5 72 VAL B C 1
ATOM 1889 O O . VAL B 1 72 ? 2.316 -27.312 -6.734 1 98.5 72 VAL B O 1
ATOM 1892 N N . ALA B 1 73 ? 0.307 -26.75 -7.484 1 98.38 73 ALA B N 1
ATOM 1893 C CA . ALA B 1 73 ? 0.772 -26.328 -8.805 1 98.38 73 ALA B CA 1
ATOM 1894 C C . ALA B 1 73 ? 0.613 -24.828 -8.984 1 98.38 73 ALA B C 1
ATOM 1896 O O . ALA B 1 73 ? 1.278 -24.219 -9.836 1 98.38 73 ALA B O 1
ATOM 1897 N N . ALA B 1 74 ? -0.265 -24.234 -8.266 1 98.81 74 ALA B N 1
ATOM 1898 C CA . ALA B 1 74 ? -0.55 -22.797 -8.32 1 98.81 74 ALA B CA 1
ATOM 1899 C C . ALA B 1 74 ? -1.058 -22.297 -6.977 1 98.81 74 ALA B C 1
ATOM 1901 O O . ALA B 1 74 ? -1.564 -23.062 -6.16 1 98.81 74 ALA B O 1
ATOM 1902 N N . ALA B 1 75 ? -0.905 -21.016 -6.719 1 98.94 75 ALA B N 1
ATOM 1903 C CA . ALA B 1 75 ? -1.422 -20.422 -5.492 1 98.94 75 ALA B CA 1
ATOM 1904 C C . ALA B 1 75 ? -1.533 -18.906 -5.625 1 98.94 75 ALA B C 1
ATOM 1906 O O . ALA B 1 75 ? -0.857 -18.297 -6.461 1 98.94 75 ALA B O 1
ATOM 1907 N N . ALA B 1 76 ? -2.346 -18.312 -4.891 1 98.94 76 ALA B N 1
ATOM 1908 C CA . ALA B 1 76 ? -2.48 -16.859 -4.727 1 98.94 76 ALA B CA 1
ATOM 1909 C C . ALA B 1 76 ? -3.07 -16.516 -3.363 1 98.94 76 ALA B C 1
ATOM 1911 O O . ALA B 1 76 ? -3.812 -17.312 -2.783 1 98.94 76 ALA B O 1
ATOM 1912 N N . PHE B 1 77 ? -2.723 -15.406 -2.832 1 98.94 77 PHE B N 1
ATOM 1913 C CA . PHE B 1 77 ? -3.27 -14.922 -1.569 1 98.94 77 PHE B CA 1
ATOM 1914 C C . PHE B 1 77 ? -4.234 -13.766 -1.807 1 98.94 77 PHE B C 1
ATOM 1916 O O . PHE B 1 77 ? -3.908 -12.812 -2.518 1 98.94 77 PHE B O 1
ATOM 1923 N N . LEU B 1 78 ? -5.422 -13.859 -1.327 1 98.94 78 LEU B N 1
ATOM 1924 C CA . LEU B 1 78 ? -6.402 -12.781 -1.298 1 98.94 78 LEU B CA 1
ATOM 1925 C C . LEU B 1 78 ? -6.43 -12.109 0.071 1 98.94 78 LEU B C 1
ATOM 1927 O O . LEU B 1 78 ? -6.652 -12.773 1.087 1 98.94 78 LEU B O 1
ATOM 1931 N N . THR B 1 79 ? -6.164 -10.844 0.113 1 98.88 79 THR B N 1
ATOM 1932 C CA . THR B 1 79 ? -6.012 -10.156 1.389 1 98.88 79 THR B CA 1
ATOM 1933 C C . THR B 1 79 ? -7.004 -9 1.503 1 98.88 79 THR B C 1
ATOM 1935 O O . THR B 1 79 ? -7.105 -8.172 0.597 1 98.88 79 THR B O 1
ATOM 1938 N N . PHE B 1 80 ? -7.73 -8.984 2.588 1 98.75 80 PHE B N 1
ATOM 1939 C CA . PHE B 1 80 ? -8.68 -7.91 2.852 1 98.75 80 PHE B CA 1
ATOM 1940 C C . PHE B 1 80 ? -7.953 -6.621 3.209 1 98.75 80 PHE B C 1
ATOM 1942 O O . PHE B 1 80 ? -6.914 -6.648 3.869 1 98.75 80 PHE B O 1
ATOM 1949 N N . ASN B 1 81 ? -8.477 -5.527 2.666 1 98.06 81 ASN B N 1
ATOM 1950 C CA . ASN B 1 81 ? -7.965 -4.223 3.074 1 98.06 81 ASN B CA 1
ATOM 1951 C C . ASN B 1 81 ? -8.328 -3.908 4.523 1 98.06 81 ASN B C 1
ATOM 1953 O O . ASN B 1 81 ? -9.477 -4.07 4.93 1 98.06 81 ASN B O 1
ATOM 1957 N N . THR B 1 82 ? -7.352 -3.459 5.25 1 95.5 82 THR B N 1
ATOM 1958 C CA . THR B 1 82 ? -7.605 -3.18 6.656 1 95.5 82 THR B CA 1
ATOM 1959 C C . THR B 1 82 ? -7.859 -1.691 6.875 1 95.5 82 THR B C 1
ATOM 1961 O O . THR B 1 82 ? -8.242 -1.275 7.973 1 95.5 82 THR B O 1
ATOM 1964 N N . HIS B 1 83 ? -7.645 -0.849 5.863 1 97.12 83 HIS B N 1
ATOM 1965 C CA . HIS B 1 83 ? -7.973 0.565 6 1 97.12 83 HIS B CA 1
ATOM 1966 C C . HIS B 1 83 ? -9.484 0.774 6.062 1 97.12 83 HIS B C 1
ATOM 1968 O O . HIS B 1 83 ? -10.219 0.317 5.184 1 97.12 83 HIS B O 1
ATOM 1974 N N . ARG B 1 84 ? -9.945 1.478 6.984 1 96.62 84 ARG B N 1
ATOM 1975 C CA . ARG B 1 84 ? -11.359 1.602 7.34 1 96.62 84 ARG B CA 1
ATOM 1976 C C . ARG B 1 84 ? -12.172 2.141 6.172 1 96.62 84 ARG B C 1
ATOM 1978 O O . ARG B 1 84 ? -13.352 1.801 6.02 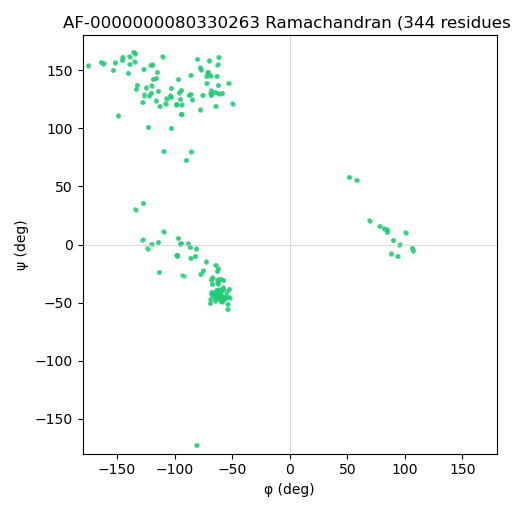1 96.62 84 ARG B O 1
ATOM 1985 N N . LEU B 1 85 ? -11.609 2.93 5.312 1 98.44 85 LEU B N 1
ATOM 1986 C CA . LEU B 1 85 ? -12.352 3.551 4.219 1 98.44 85 LEU B CA 1
ATOM 1987 C C . LEU B 1 85 ? -12.188 2.756 2.93 1 98.44 85 LEU B C 1
ATOM 1989 O O . LEU B 1 85 ? -12.609 3.205 1.861 1 98.44 85 LEU B O 1
ATOM 1993 N N . MET B 1 86 ? -11.531 1.594 2.971 1 98.75 86 MET B N 1
ATOM 1994 C CA . MET B 1 86 ? -11.195 0.866 1.75 1 98.75 86 MET B CA 1
ATOM 1995 C C . MET B 1 86 ? -11.523 -0.616 1.892 1 98.75 86 MET B C 1
ATOM 1997 O O . MET B 1 86 ? -10.883 -1.463 1.27 1 98.75 86 MET B O 1
ATOM 2001 N N . THR B 1 87 ? -12.508 -0.995 2.658 1 98.38 87 THR B N 1
ATOM 2002 C CA . THR B 1 87 ? -12.805 -2.383 2.996 1 98.38 87 THR B CA 1
ATOM 2003 C C . THR B 1 87 ? -13.602 -3.055 1.884 1 98.38 87 THR B C 1
ATOM 2005 O O . THR B 1 87 ? -13.773 -4.273 1.886 1 98.38 87 THR B O 1
ATOM 2008 N N . HIS B 1 88 ? -14.07 -2.277 0.903 1 98.69 88 HIS B N 1
ATOM 2009 C CA . HIS B 1 88 ? -14.969 -2.809 -0.117 1 98.69 88 HIS B CA 1
ATOM 2010 C C . HIS B 1 88 ? -14.188 -3.391 -1.29 1 98.69 88 HIS B C 1
ATOM 2012 O O . HIS B 1 88 ? -14.773 -3.777 -2.303 1 98.69 88 HIS B O 1
ATOM 2018 N N . TRP B 1 89 ? -12.898 -3.381 -1.258 1 98.75 89 TRP B N 1
ATOM 2019 C CA . TRP B 1 89 ? -12.07 -4.09 -2.227 1 98.75 89 TRP B CA 1
ATOM 2020 C C . TRP B 1 89 ? -10.945 -4.844 -1.529 1 98.75 89 TRP B C 1
ATOM 2022 O O . TRP B 1 89 ? -10.711 -4.66 -0.331 1 98.75 89 TRP B O 1
ATOM 2032 N N . MET B 1 90 ? -10.305 -5.801 -2.234 1 98.81 90 MET B N 1
ATOM 2033 C CA . MET B 1 90 ? -9.258 -6.617 -1.63 1 98.81 90 MET B CA 1
ATOM 2034 C C . MET B 1 90 ? -8.055 -6.738 -2.564 1 98.81 90 MET B C 1
ATOM 2036 O O . MET B 1 90 ? -8.164 -6.441 -3.756 1 98.81 90 MET B O 1
ATOM 2040 N N . TRP B 1 91 ? -6.984 -7.18 -2.01 1 98.81 91 TRP B N 1
ATOM 2041 C CA . TRP B 1 91 ? -5.73 -7.355 -2.736 1 98.81 91 TRP B CA 1
ATOM 2042 C C . TRP B 1 91 ? -5.566 -8.797 -3.197 1 98.81 91 TRP B C 1
ATOM 2044 O O . TRP B 1 91 ? -5.938 -9.734 -2.479 1 98.81 91 TRP B O 1
ATOM 2054 N N . LEU B 1 92 ? -5.027 -8.93 -4.34 1 98.94 92 LEU B N 1
ATOM 2055 C CA . LEU B 1 92 ? -4.488 -10.211 -4.797 1 98.94 92 LEU B CA 1
ATOM 2056 C C . LEU B 1 92 ? -2.965 -10.18 -4.816 1 98.94 92 LEU B C 1
ATOM 2058 O O . LEU B 1 92 ? -2.361 -9.328 -5.473 1 98.94 92 LEU B O 1
ATOM 2062 N N . TYR B 1 93 ? -2.322 -11.094 -4.07 1 98.62 93 TYR B N 1
ATOM 2063 C CA . TYR B 1 93 ? -0.872 -11.125 -3.926 1 98.62 93 TYR B CA 1
ATOM 2064 C C . TYR B 1 93 ? -0.308 -12.461 -4.406 1 98.62 93 TYR B C 1
ATOM 2066 O O . TYR B 1 93 ? -0.986 -13.484 -4.348 1 98.62 93 TYR B O 1
ATOM 2074 N N . THR B 1 94 ? 0.936 -12.43 -4.809 1 98.44 94 THR B N 1
ATOM 2075 C CA . THR B 1 94 ? 1.773 -13.609 -4.98 1 98.44 94 THR B CA 1
ATOM 2076 C C . THR B 1 94 ? 1.065 -14.656 -5.836 1 98.44 94 THR B C 1
ATOM 2078 O O . THR B 1 94 ? 0.908 -15.805 -5.422 1 98.44 94 THR B O 1
ATOM 2081 N N . VAL B 1 95 ? 0.715 -14.242 -7.039 1 98.69 95 VAL B N 1
ATOM 2082 C CA . VAL B 1 95 ? 0.074 -15.109 -8.023 1 98.69 95 VAL B CA 1
ATOM 2083 C C . VAL B 1 95 ? 1.118 -16.016 -8.664 1 98.69 95 VAL B C 1
ATOM 2085 O O . VAL B 1 95 ? 2.006 -15.547 -9.383 1 98.69 95 VAL B O 1
ATOM 2088 N N . MET B 1 96 ? 0.97 -17.312 -8.438 1 98.75 96 MET B N 1
ATOM 2089 C CA . MET B 1 96 ? 2.037 -18.219 -8.836 1 98.75 96 MET B CA 1
ATOM 2090 C C . MET B 1 96 ? 1.472 -19.422 -9.586 1 98.75 96 MET B C 1
ATOM 2092 O O . MET B 1 96 ? 0.453 -19.984 -9.18 1 98.75 96 MET B O 1
ATOM 2096 N N . VAL B 1 97 ? 2.129 -19.781 -10.625 1 98.5 97 VAL B N 1
ATOM 2097 C CA . VAL B 1 97 ? 1.989 -21.062 -11.312 1 98.5 97 VAL B CA 1
ATOM 2098 C C . VAL B 1 97 ? 3.357 -21.719 -11.453 1 98.5 97 VAL B C 1
ATOM 2100 O O . VAL B 1 97 ? 4.328 -21.078 -11.852 1 98.5 97 VAL B O 1
ATOM 2103 N N . HIS B 1 98 ? 3.412 -22.953 -11.047 1 98.44 98 HIS B N 1
ATOM 2104 C CA . HIS B 1 98 ? 4.672 -23.672 -11.148 1 98.44 98 HIS B CA 1
ATOM 2105 C C . HIS B 1 98 ? 5.223 -23.625 -12.57 1 98.44 98 HIS B C 1
ATOM 2107 O O . HIS B 1 98 ? 4.477 -23.797 -13.539 1 98.44 98 HIS B O 1
ATOM 2113 N N . PRO B 1 99 ? 6.551 -23.438 -12.695 1 96.88 99 PRO B N 1
ATOM 2114 C CA . PRO B 1 99 ? 7.145 -23.297 -14.023 1 96.88 99 PRO B CA 1
ATOM 2115 C C . PRO B 1 99 ? 6.867 -24.5 -14.922 1 96.88 99 PRO B C 1
ATOM 2117 O O . PRO B 1 99 ? 6.672 -24.328 -16.141 1 96.88 99 PRO B O 1
ATOM 2120 N N . ARG B 1 100 ? 6.746 -25.609 -14.375 1 94.38 100 ARG B N 1
ATOM 2121 C CA . ARG B 1 100 ? 6.539 -26.828 -15.156 1 94.38 100 ARG B CA 1
ATOM 2122 C C . ARG B 1 100 ? 5.125 -26.875 -15.727 1 94.38 100 ARG B C 1
ATOM 2124 O O . ARG B 1 100 ? 4.832 -27.688 -16.609 1 94.38 100 ARG B O 1
ATOM 2131 N N . HIS B 1 101 ? 4.281 -26.031 -15.219 1 92.25 101 HIS B N 1
ATOM 2132 C CA . HIS B 1 101 ? 2.887 -26.031 -15.648 1 92.25 101 HIS B CA 1
ATOM 2133 C C . HIS B 1 101 ? 2.57 -24.781 -16.469 1 92.25 101 HIS B C 1
ATOM 2135 O O . HIS B 1 101 ? 1.405 -24.5 -16.75 1 92.25 101 HIS B O 1
ATOM 2141 N N . GLN B 1 102 ? 3.584 -24.062 -16.844 1 85.75 102 GLN B N 1
ATOM 2142 C CA . GLN B 1 102 ? 3.354 -22.828 -17.578 1 85.75 102 GLN B CA 1
ATOM 2143 C C . GLN B 1 102 ? 3.002 -23.109 -19.031 1 85.75 102 GLN B C 1
ATOM 2145 O O . GLN B 1 102 ? 3.332 -24.172 -19.562 1 85.75 102 GLN B O 1
ATOM 2150 N N . GLY B 1 103 ? 2.223 -22.203 -19.609 1 88 103 GLY B N 1
ATOM 2151 C CA . GLY B 1 103 ? 1.843 -22.328 -21 1 88 103 GLY B CA 1
ATOM 2152 C C . GLY B 1 103 ? 0.641 -23.219 -21.219 1 88 103 GLY B C 1
ATOM 2153 O O . GLY B 1 103 ? 0.299 -23.547 -22.359 1 88 103 GLY B O 1
ATOM 2154 N N . LYS B 1 104 ? -0.039 -23.547 -20.156 1 92.06 104 LYS B N 1
ATOM 2155 C CA . LYS B 1 104 ? -1.161 -24.484 -20.234 1 92.06 104 LYS B CA 1
ATOM 2156 C C . LYS B 1 104 ? -2.477 -23.781 -19.891 1 92.06 104 LYS B C 1
ATOM 2158 O O . LYS B 1 104 ? -3.516 -24.438 -19.766 1 92.06 104 LYS B O 1
ATOM 2163 N N . GLY B 1 105 ? -2.424 -22.453 -19.625 1 94.56 105 GLY B N 1
ATOM 2164 C CA . GLY B 1 105 ? -3.633 -21.703 -19.312 1 94.56 105 GLY B CA 1
ATOM 2165 C C . GLY B 1 105 ? -3.949 -21.672 -17.844 1 94.56 105 GLY B C 1
ATOM 2166 O O . GLY B 1 105 ? -4.926 -21.047 -17.422 1 94.56 105 GLY B O 1
ATOM 2167 N N . TYR B 1 106 ? -3.131 -22.219 -16.984 1 96.56 106 TYR B N 1
ATOM 2168 C CA . TYR B 1 106 ? -3.398 -22.359 -15.547 1 96.56 106 TYR B CA 1
ATOM 2169 C C . TYR B 1 106 ? -3.4 -20.984 -14.867 1 96.56 106 TYR B C 1
ATOM 2171 O O . TYR B 1 106 ? -4.094 -20.797 -13.867 1 96.56 106 TYR B O 1
ATOM 2179 N N . GLY B 1 107 ? -2.592 -20.094 -15.453 1 97.38 107 GLY B N 1
ATOM 2180 C CA . GLY B 1 107 ? -2.639 -18.734 -14.922 1 97.38 107 GLY B CA 1
ATOM 2181 C C . GLY B 1 107 ? -4.016 -18.109 -15.016 1 97.38 107 GLY B C 1
ATOM 2182 O O . GLY B 1 107 ? -4.531 -17.578 -14.023 1 97.38 107 GLY B O 1
ATOM 2183 N N . ARG B 1 108 ? -4.598 -18.203 -16.156 1 97.44 108 ARG B N 1
ATOM 2184 C CA . ARG B 1 108 ? -5.938 -17.656 -16.375 1 97.44 108 ARG B CA 1
ATOM 2185 C C . ARG B 1 108 ? -6.969 -18.391 -15.508 1 97.44 108 ARG B C 1
ATOM 2187 O O . ARG B 1 108 ? -7.879 -17.766 -14.969 1 97.44 108 ARG B O 1
ATOM 2194 N N . ASP B 1 109 ? -6.82 -19.688 -15.43 1 98.12 109 ASP B N 1
ATOM 2195 C CA . ASP B 1 109 ? -7.719 -20.469 -14.578 1 98.12 109 ASP B CA 1
ATOM 2196 C C . ASP B 1 109 ? -7.621 -20.016 -13.125 1 98.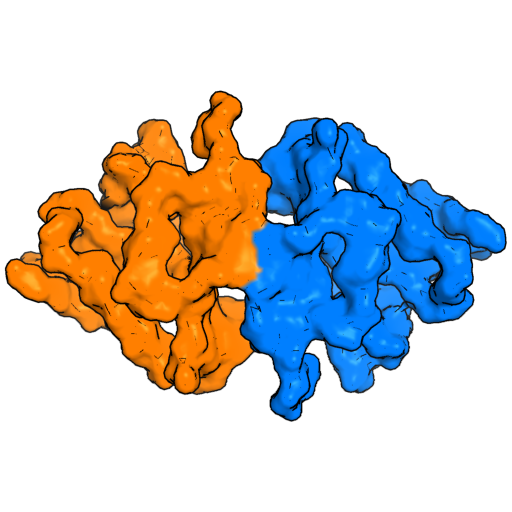12 109 ASP B C 1
ATOM 2198 O O . ASP B 1 109 ? -8.641 -19.906 -12.43 1 98.12 109 ASP B O 1
ATOM 2202 N N . LEU B 1 110 ? -6.438 -19.797 -12.641 1 98.62 110 LEU B N 1
ATOM 2203 C CA . LEU B 1 110 ? -6.211 -19.328 -11.281 1 98.62 110 LEU B CA 1
ATOM 2204 C C . LEU B 1 110 ? -6.871 -17.969 -11.062 1 98.62 110 LEU B C 1
ATOM 2206 O O . LEU B 1 110 ? -7.52 -17.75 -10.039 1 98.62 110 LEU B O 1
ATOM 2210 N N . MET B 1 111 ? -6.719 -17.078 -12.023 1 98.75 111 MET B N 1
ATOM 2211 C CA . MET B 1 111 ? -7.316 -15.742 -11.938 1 98.75 111 MET B CA 1
ATOM 2212 C C . MET B 1 111 ? -8.836 -15.836 -11.898 1 98.75 111 MET B C 1
ATOM 2214 O O . MET B 1 111 ? -9.484 -15.117 -11.133 1 98.75 111 MET B O 1
ATOM 2218 N N . ALA B 1 112 ? -9.383 -16.688 -12.695 1 98.69 112 ALA B N 1
ATOM 2219 C CA . ALA B 1 112 ? -10.836 -16.891 -12.688 1 98.69 112 ALA B CA 1
ATOM 2220 C C . ALA B 1 112 ? -11.297 -17.422 -11.336 1 98.69 112 ALA B C 1
ATOM 2222 O O . ALA B 1 112 ? -12.32 -16.984 -10.805 1 98.69 112 ALA B O 1
ATOM 2223 N N . ALA B 1 113 ? -10.578 -18.359 -10.766 1 98.81 113 ALA B N 1
ATOM 2224 C CA . ALA B 1 113 ? -10.906 -18.906 -9.453 1 98.81 113 ALA B CA 1
ATOM 2225 C C . ALA B 1 113 ? -10.82 -17.844 -8.367 1 98.81 113 ALA B C 1
ATOM 2227 O O . ALA B 1 113 ? -11.641 -17.812 -7.449 1 98.81 113 ALA B O 1
ATOM 2228 N N . ALA B 1 114 ? -9.805 -17.016 -8.445 1 98.88 114 ALA B N 1
ATOM 2229 C CA . ALA B 1 114 ? -9.656 -15.922 -7.492 1 98.88 114 ALA B CA 1
ATOM 2230 C C . ALA B 1 114 ? -10.844 -14.961 -7.57 1 98.88 114 ALA B C 1
ATOM 2232 O O . ALA B 1 114 ? -11.359 -14.516 -6.539 1 98.88 114 ALA B O 1
ATOM 2233 N N . GLU B 1 115 ? -11.234 -14.664 -8.789 1 98.88 115 GLU B N 1
ATOM 2234 C CA . GLU B 1 115 ? -12.406 -13.82 -8.984 1 98.88 115 GLU B CA 1
ATOM 2235 C C . GLU B 1 115 ? -13.656 -14.445 -8.367 1 98.88 115 GLU B C 1
ATOM 2237 O O . GLU B 1 115 ? -14.414 -13.773 -7.664 1 98.88 115 GLU B O 1
ATOM 2242 N N . ASP B 1 116 ? -13.852 -15.688 -8.664 1 98.69 116 ASP B N 1
ATOM 2243 C CA . ASP B 1 116 ? -15 -16.406 -8.109 1 98.69 116 ASP B CA 1
ATOM 2244 C C . ASP B 1 116 ? -14.977 -16.359 -6.582 1 98.69 116 ASP B C 1
ATOM 2246 O O . ASP B 1 116 ? -16 -16.141 -5.945 1 98.69 116 ASP B O 1
ATOM 2250 N N . ALA B 1 117 ? -13.844 -16.594 -5.977 1 98.81 117 ALA B N 1
ATOM 2251 C CA . ALA B 1 117 ? -13.695 -16.547 -4.527 1 98.81 117 ALA B CA 1
ATOM 2252 C C . ALA B 1 117 ? -14.07 -15.156 -3.996 1 98.81 117 ALA B C 1
ATOM 2254 O O . ALA B 1 117 ? -14.844 -15.039 -3.039 1 98.81 117 ALA B O 1
ATOM 2255 N N . ALA B 1 118 ? -13.531 -14.156 -4.598 1 98.81 118 ALA B N 1
ATOM 2256 C CA . ALA B 1 118 ? -13.75 -12.781 -4.156 1 98.81 118 ALA B CA 1
ATOM 2257 C C . ALA B 1 118 ? -15.234 -12.43 -4.203 1 98.81 118 ALA B C 1
ATOM 2259 O O . ALA B 1 118 ? -15.742 -11.734 -3.318 1 98.81 118 ALA B O 1
ATOM 2260 N N . ARG B 1 119 ? -15.945 -12.867 -5.215 1 98.44 119 ARG B N 1
ATOM 2261 C CA . ARG B 1 119 ? -17.375 -12.609 -5.359 1 98.44 119 ARG B CA 1
ATOM 2262 C C . ARG B 1 119 ? -18.156 -13.234 -4.215 1 98.44 119 ARG B C 1
ATOM 2264 O O . ARG B 1 119 ? -19.281 -12.812 -3.924 1 98.44 119 ARG B O 1
ATOM 2271 N N . GLY B 1 120 ? -17.531 -14.188 -3.588 1 98.12 120 GLY B N 1
ATOM 2272 C CA . GLY B 1 120 ? -18.188 -14.859 -2.477 1 98.12 120 GLY B CA 1
ATOM 2273 C C . GLY B 1 120 ? -17.984 -14.156 -1.149 1 98.12 120 GLY B C 1
ATOM 2274 O O . GLY B 1 120 ? -18.609 -14.5 -0.15 1 98.12 120 GLY B O 1
ATOM 2275 N N . PHE B 1 121 ? -17.109 -13.227 -1.099 1 98.19 121 PHE B N 1
ATOM 2276 C CA . PHE B 1 121 ? -16.844 -12.508 0.141 1 98.19 121 PHE B CA 1
ATOM 2277 C C . PHE B 1 121 ? -17.781 -11.312 0.285 1 98.19 121 PHE B C 1
ATOM 2279 O O . PHE B 1 121 ? -17.875 -10.477 -0.616 1 98.19 121 PHE B O 1
ATOM 2286 N N . GLU B 1 122 ? -18.391 -11.227 1.367 1 97.12 122 GLU B N 1
ATOM 2287 C CA . GLU B 1 122 ? -19.344 -10.148 1.621 1 97.12 122 GLU B CA 1
ATOM 2288 C C . GLU B 1 122 ? -18.656 -8.789 1.578 1 97.12 122 GLU B C 1
ATOM 2290 O O . GLU B 1 122 ? -17.609 -8.594 2.182 1 97.12 122 GLU B O 1
ATOM 2295 N N . GLY B 1 123 ? -19.25 -7.883 0.818 1 97.19 123 GLY B N 1
ATOM 2296 C CA . GLY B 1 123 ? -18.812 -6.496 0.819 1 97.19 123 GLY B CA 1
ATOM 2297 C C . GLY B 1 123 ? -17.703 -6.219 -0.167 1 97.19 123 GLY B C 1
ATOM 2298 O O . GLY B 1 123 ? -17.312 -5.066 -0.36 1 97.19 123 GLY B O 1
ATOM 2299 N N . ILE B 1 124 ? -17.203 -7.242 -0.754 1 98.75 124 ILE B N 1
ATOM 2300 C CA . ILE B 1 124 ? -16.094 -7.043 -1.684 1 98.75 124 ILE B CA 1
ATOM 2301 C C . ILE B 1 124 ? -16.641 -6.734 -3.076 1 98.75 124 ILE B C 1
ATOM 2303 O O . ILE B 1 124 ? -17.453 -7.484 -3.609 1 98.75 124 ILE B O 1
ATOM 2307 N N . GLU B 1 125 ? -16.078 -5.602 -3.656 1 98.75 125 GLU B N 1
ATOM 2308 C CA . GLU B 1 125 ? -16.609 -5.102 -4.922 1 98.75 125 GLU B CA 1
ATOM 2309 C C . GLU B 1 125 ? -15.516 -5.012 -5.98 1 98.75 125 GLU B C 1
ATOM 2311 O O . GLU B 1 125 ? -15.789 -4.66 -7.129 1 98.75 125 GLU B O 1
ATOM 2316 N N . ALA B 1 126 ? -14.266 -5.316 -5.645 1 98.88 126 ALA B N 1
ATOM 2317 C CA . ALA B 1 126 ? -13.164 -5.246 -6.605 1 98.88 126 ALA B CA 1
ATOM 2318 C C . ALA B 1 126 ? -11.945 -6.004 -6.098 1 98.88 126 ALA B C 1
ATOM 2320 O O . ALA B 1 126 ? -11.797 -6.223 -4.891 1 98.88 126 ALA B O 1
ATOM 2321 N N . ILE B 1 127 ? -11.117 -6.402 -6.977 1 98.94 127 ILE B N 1
ATOM 2322 C CA . ILE B 1 127 ? -9.781 -6.93 -6.703 1 98.94 127 ILE B CA 1
ATOM 2323 C C . ILE B 1 127 ? -8.727 -5.984 -7.273 1 98.94 127 ILE B C 1
ATOM 2325 O O . ILE B 1 127 ? -8.867 -5.488 -8.398 1 98.94 127 ILE B O 1
ATOM 2329 N N . ARG B 1 128 ? -7.781 -5.676 -6.52 1 98.88 128 ARG B N 1
ATOM 2330 C CA . ARG B 1 128 ? -6.633 -4.883 -6.953 1 98.88 128 ARG B CA 1
ATOM 2331 C C . ARG B 1 128 ? -5.336 -5.672 -6.805 1 98.88 128 ARG B C 1
ATOM 2333 O O . ARG B 1 128 ? -5.195 -6.477 -5.879 1 98.88 128 ARG B O 1
ATOM 2340 N N . LEU B 1 129 ? -4.434 -5.512 -7.719 1 98.88 129 LEU B N 1
ATOM 2341 C CA . LEU B 1 129 ? -3.074 -6.023 -7.59 1 98.88 129 LEU B CA 1
ATOM 2342 C C . LEU B 1 129 ? -2.072 -5.078 -8.242 1 98.88 129 LEU B C 1
ATOM 2344 O O . LEU B 1 129 ? -2.463 -4.141 -8.945 1 98.88 129 LEU B O 1
ATOM 2348 N N . THR B 1 130 ? -0.816 -5.238 -7.859 1 98.75 130 THR B N 1
ATOM 2349 C CA . THR B 1 130 ? 0.279 -4.59 -8.57 1 98.75 130 THR B CA 1
ATOM 2350 C C . THR B 1 130 ? 1.188 -5.629 -9.227 1 98.75 130 THR B C 1
ATOM 2352 O O . THR B 1 130 ? 1.275 -6.766 -8.758 1 98.75 130 THR B O 1
ATOM 2355 N N . CYS B 1 131 ? 1.767 -5.277 -10.328 1 98.75 131 CYS B N 1
ATOM 2356 C CA . CYS B 1 131 ? 2.713 -6.18 -10.977 1 98.75 131 CYS B CA 1
ATOM 2357 C C . CYS B 1 131 ? 3.916 -5.414 -11.516 1 98.75 131 CYS B C 1
ATOM 2359 O O . CYS B 1 131 ? 3.838 -4.207 -11.742 1 98.75 131 CYS B O 1
ATOM 2361 N N . ARG B 1 132 ? 5 -6.129 -11.641 1 98.69 132 ARG B N 1
ATOM 2362 C CA . ARG B 1 132 ? 6.273 -5.582 -12.094 1 98.69 132 ARG B CA 1
ATOM 2363 C C . ARG B 1 132 ? 6.262 -5.348 -13.602 1 98.69 132 ARG B C 1
ATOM 2365 O O . ARG B 1 132 ? 5.91 -6.242 -14.367 1 98.69 132 ARG B O 1
ATOM 2372 N N . GLY B 1 133 ? 6.625 -4.18 -14.031 1 98.5 133 GLY B N 1
ATOM 2373 C CA . GLY B 1 133 ? 6.742 -3.891 -15.453 1 98.5 133 GLY B CA 1
ATOM 2374 C C . GLY B 1 133 ? 7.91 -4.598 -16.109 1 98.5 133 GLY B C 1
ATOM 2375 O O . GLY B 1 133 ? 8.82 -5.066 -15.438 1 98.5 133 GLY B O 1
ATOM 2376 N N . GLY B 1 134 ? 7.812 -4.734 -17.422 1 96.81 134 GLY B N 1
ATOM 2377 C CA . GLY B 1 134 ? 8.922 -5.254 -18.203 1 96.81 134 GLY B CA 1
ATOM 2378 C C . GLY B 1 134 ? 8.828 -6.75 -18.453 1 96.81 134 GLY B C 1
ATOM 2379 O O . GLY B 1 134 ? 9.625 -7.309 -19.219 1 96.81 134 GLY B O 1
ATOM 2380 N N . LEU B 1 135 ? 7.793 -7.453 -17.953 1 96.25 135 LEU B N 1
ATOM 2381 C CA . LEU B 1 135 ? 7.66 -8.898 -18.094 1 96.25 135 LEU B CA 1
ATOM 2382 C C . LEU B 1 135 ? 6.383 -9.258 -18.844 1 96.25 135 LEU B C 1
ATOM 2384 O O . LEU B 1 135 ? 6.07 -10.438 -19.016 1 96.25 135 LEU B O 1
ATOM 2388 N N . GLY B 1 136 ? 5.672 -8.242 -19.219 1 95.25 136 GLY B N 1
ATOM 2389 C CA . GLY B 1 136 ? 4.43 -8.477 -19.922 1 95.25 136 GLY B CA 1
ATOM 2390 C C . GLY B 1 136 ? 3.287 -8.891 -19.016 1 95.25 136 GLY B C 1
ATOM 2391 O O . GLY B 1 136 ? 2.252 -9.367 -19.5 1 95.25 136 GLY B O 1
ATOM 2392 N N . LEU B 1 137 ? 3.4 -8.703 -17.734 1 97.62 137 LEU B N 1
ATOM 2393 C CA . LEU B 1 137 ? 2.385 -9.125 -16.781 1 97.62 137 LEU B CA 1
ATOM 2394 C C . LEU B 1 137 ? 1.103 -8.32 -16.953 1 97.62 137 LEU B C 1
ATOM 2396 O O . LEU B 1 137 ? 0.003 -8.844 -16.75 1 97.62 137 LEU B O 1
ATOM 2400 N N . GLU B 1 138 ? 1.233 -7.023 -17.328 1 97.81 138 GLU B N 1
ATOM 2401 C CA . GLU B 1 138 ? 0.049 -6.195 -17.531 1 97.81 138 GLU B CA 1
ATOM 2402 C C . GLU B 1 138 ? -0.817 -6.738 -18.672 1 97.81 138 GLU B C 1
ATOM 2404 O O . GLU B 1 138 ? -2.043 -6.605 -18.641 1 97.81 138 GLU B O 1
ATOM 2409 N N . ARG B 1 139 ? -0.253 -7.324 -19.656 1 97.69 139 ARG B N 1
ATOM 2410 C CA . ARG B 1 139 ? -1.015 -7.949 -20.734 1 97.69 139 ARG B CA 1
ATOM 2411 C C . ARG B 1 139 ? -1.748 -9.188 -20.234 1 97.69 139 ARG B C 1
ATOM 2413 O O . ARG B 1 139 ? -2.916 -9.398 -20.562 1 97.69 139 ARG B O 1
ATOM 2420 N N . PHE B 1 140 ? -1.014 -10.008 -19.5 1 97.94 140 PHE B N 1
ATOM 2421 C CA . PHE B 1 140 ? -1.626 -11.188 -18.906 1 97.94 140 PHE B CA 1
ATOM 2422 C C . PHE B 1 140 ? -2.844 -10.805 -18.078 1 97.94 140 PHE B C 1
ATOM 2424 O O . PHE B 1 140 ? -3.941 -11.32 -18.297 1 97.94 140 PHE B O 1
ATOM 2431 N N . TYR B 1 141 ? -2.662 -9.891 -17.094 1 98.75 141 TYR B N 1
ATOM 2432 C CA . TYR B 1 141 ? -3.77 -9.5 -16.234 1 98.75 141 TYR B CA 1
ATOM 2433 C C . TYR B 1 141 ? -4.875 -8.82 -17.031 1 98.75 141 TYR B C 1
ATOM 2435 O O . TYR B 1 141 ? -6.059 -8.977 -16.734 1 98.75 141 TYR B O 1
ATOM 2443 N N . GLY B 1 142 ? -4.449 -8 -17.969 1 98.75 142 GLY B N 1
ATOM 2444 C CA . GLY B 1 142 ? -5.434 -7.441 -18.891 1 98.75 142 GLY B CA 1
ATOM 2445 C C . GLY B 1 142 ? -6.309 -8.492 -19.531 1 98.75 142 GLY B C 1
ATOM 2446 O O . GLY B 1 142 ? -7.527 -8.32 -19.641 1 98.75 142 GLY B O 1
ATOM 2447 N N . SER B 1 143 ? -5.715 -9.57 -20.016 1 98.19 143 SER B N 1
ATOM 2448 C CA . SER B 1 143 ? -6.445 -10.656 -20.656 1 98.19 143 SER B CA 1
ATOM 2449 C C . SER B 1 143 ? -7.375 -11.352 -19.672 1 98.19 143 SER B C 1
ATOM 2451 O O . SER B 1 143 ? -8.281 -12.078 -20.078 1 98.19 143 SER B O 1
ATOM 2453 N N . CYS B 1 144 ? -7.152 -11.156 -18.422 1 98.31 144 CYS B N 1
ATOM 2454 C CA . CYS B 1 144 ? -8 -11.719 -17.375 1 98.31 144 CYS B CA 1
ATOM 2455 C C . CYS B 1 144 ? -9.07 -10.727 -16.953 1 98.31 144 CYS B C 1
ATOM 2457 O O . CYS B 1 144 ? -9.812 -10.969 -15.992 1 98.31 144 CYS B O 1
ATOM 2459 N N . GLY B 1 145 ? -9.148 -9.523 -17.547 1 98.56 145 GLY B N 1
ATOM 2460 C CA . GLY B 1 145 ? -10.219 -8.57 -17.281 1 98.56 145 GLY B CA 1
ATOM 2461 C C . GLY B 1 145 ? -9.789 -7.395 -16.438 1 98.56 145 GLY B C 1
ATOM 2462 O O . GLY B 1 145 ? -10.57 -6.473 -16.203 1 98.56 145 GLY B O 1
ATOM 2463 N N . TYR B 1 146 ? -8.547 -7.41 -16 1 98.88 146 TYR B N 1
ATOM 2464 C CA . TYR B 1 146 ? -8.047 -6.301 -15.203 1 98.88 146 TYR B CA 1
ATOM 2465 C C . TYR B 1 146 ? -7.699 -5.105 -16.078 1 98.88 146 TYR B C 1
ATOM 2467 O O . TYR B 1 146 ? -7.305 -5.27 -17.234 1 98.88 146 TYR B O 1
ATOM 2475 N N . LYS B 1 147 ? -7.789 -3.93 -15.484 1 98.75 147 LYS B N 1
ATOM 2476 C CA . LYS B 1 147 ? -7.414 -2.695 -16.172 1 98.75 147 LYS B CA 1
ATOM 2477 C C . LYS B 1 147 ? -6.289 -1.979 -15.422 1 98.75 147 LYS B C 1
ATOM 2479 O O . LYS B 1 147 ? -6.301 -1.894 -14.195 1 98.75 147 LYS B O 1
ATOM 2484 N N . GLU B 1 148 ? -5.355 -1.507 -16.188 1 98.88 148 GLU B N 1
ATOM 2485 C CA . GLU B 1 148 ? -4.312 -0.679 -15.594 1 98.88 148 GLU B CA 1
ATOM 2486 C C . GLU B 1 148 ? -4.875 0.658 -15.117 1 98.88 148 GLU B C 1
ATOM 2488 O O . GLU B 1 148 ? -5.512 1.381 -15.883 1 98.88 148 GLU B O 1
ATOM 2493 N N . VAL B 1 149 ? -4.602 1.011 -13.883 1 98.88 149 VAL B N 1
ATOM 2494 C CA . VAL B 1 149 ? -5.145 2.252 -13.344 1 98.88 149 VAL B CA 1
ATOM 2495 C C . VAL B 1 149 ? -4.02 3.09 -12.742 1 98.88 149 VAL B C 1
ATOM 2497 O O . VAL B 1 149 ? -4.273 4.125 -12.125 1 98.88 149 VAL B O 1
ATOM 2500 N N . GLY B 1 150 ? -2.838 2.689 -12.844 1 98.81 150 GLY B N 1
ATOM 2501 C CA . GLY B 1 150 ? -1.673 3.422 -12.375 1 98.81 150 GLY B CA 1
ATOM 2502 C C . GLY B 1 150 ? -0.361 2.754 -12.742 1 98.81 150 GLY B C 1
ATOM 2503 O O . GLY B 1 150 ? -0.319 1.546 -12.977 1 98.81 150 GLY B O 1
ATOM 2504 N N . ARG B 1 151 ? 0.621 3.533 -12.836 1 98.81 151 ARG B N 1
ATOM 2505 C CA . ARG B 1 151 ? 1.982 3.086 -13.109 1 98.81 151 ARG B CA 1
ATOM 2506 C C . ARG B 1 151 ? 3.004 4.008 -12.453 1 98.81 151 ARG B C 1
ATOM 2508 O O . ARG B 1 151 ? 3.09 5.191 -12.789 1 98.81 151 ARG B O 1
ATOM 2515 N N . VAL B 1 152 ? 3.688 3.496 -11.461 1 98.88 152 VAL B N 1
ATOM 2516 C CA . VAL B 1 152 ? 4.715 4.273 -10.773 1 98.88 152 VAL B CA 1
ATOM 2517 C C . VAL B 1 152 ? 6.082 3.973 -11.383 1 98.88 152 VAL B C 1
ATOM 2519 O O . VAL B 1 152 ? 6.613 2.871 -11.219 1 98.88 152 VAL B O 1
ATOM 2522 N N . PRO B 1 153 ? 6.66 4.91 -12.031 1 98.69 153 PRO B N 1
ATOM 2523 C CA . PRO B 1 153 ? 7.93 4.656 -12.719 1 98.69 153 PRO B CA 1
ATOM 2524 C C . PRO B 1 153 ? 9.062 4.324 -11.75 1 98.69 153 PRO B C 1
ATOM 2526 O O . PRO B 1 153 ? 9.219 4.988 -10.719 1 98.69 153 PRO B O 1
ATOM 2529 N N . GLY B 1 154 ? 9.805 3.232 -12.039 1 98.5 154 GLY B N 1
ATOM 2530 C CA . GLY B 1 154 ? 11.031 2.9 -11.344 1 98.5 154 GLY B CA 1
ATOM 2531 C C . GLY B 1 154 ? 10.805 2.471 -9.906 1 98.5 154 GLY B C 1
ATOM 2532 O O . GLY B 1 154 ? 11.727 2.521 -9.086 1 98.5 154 GLY B O 1
ATOM 2533 N N . ALA B 1 155 ? 9.648 2.064 -9.586 1 98.75 155 ALA B N 1
ATOM 2534 C CA . ALA B 1 155 ? 9.297 1.802 -8.188 1 98.75 155 ALA B CA 1
ATOM 2535 C C . ALA B 1 155 ? 9.922 0.5 -7.699 1 98.75 155 ALA B C 1
ATOM 2537 O O . ALA B 1 155 ? 10.039 0.276 -6.492 1 98.75 155 ALA B O 1
ATOM 2538 N N . ILE B 1 156 ? 10.25 -0.36 -8.602 1 98.81 156 ILE B N 1
ATOM 2539 C CA . ILE B 1 156 ? 10.828 -1.655 -8.258 1 98.81 156 ILE B CA 1
ATOM 2540 C C . ILE B 1 156 ? 12.273 -1.722 -8.75 1 98.81 156 ILE B C 1
ATOM 2542 O O . ILE B 1 156 ? 12.539 -1.582 -9.945 1 98.81 156 ILE B O 1
ATOM 2546 N N . ARG B 1 157 ? 13.227 -1.903 -7.844 1 98.81 157 ARG B N 1
ATOM 2547 C CA . ARG B 1 157 ? 14.625 -2.066 -8.211 1 98.81 157 ARG B CA 1
ATOM 2548 C C . ARG B 1 157 ? 15.055 -3.527 -8.125 1 98.81 157 ARG B C 1
ATOM 2550 O O . ARG B 1 157 ? 15.305 -4.039 -7.031 1 98.81 157 ARG B O 1
ATOM 2557 N N . VAL B 1 158 ? 15.109 -4.223 -9.273 1 98.44 158 VAL B N 1
ATOM 2558 C CA . VAL B 1 158 ? 15.422 -5.648 -9.336 1 98.44 158 VAL B CA 1
ATOM 2559 C C . VAL B 1 158 ? 16.891 -5.879 -8.977 1 98.44 158 VAL B C 1
ATOM 2561 O O . VAL B 1 158 ? 17.203 -6.707 -8.125 1 98.44 158 VAL B O 1
ATOM 2564 N N . THR B 1 159 ? 17.797 -5.172 -9.586 1 96.62 159 THR B N 1
ATOM 2565 C CA . THR B 1 159 ? 19.219 -5.012 -9.297 1 96.62 159 THR B CA 1
ATOM 2566 C C . THR B 1 159 ? 19.641 -3.557 -9.469 1 96.62 159 THR B C 1
ATOM 2568 O O . THR B 1 159 ? 18.891 -2.742 -10.008 1 96.62 159 THR B O 1
ATOM 2571 N N . PRO B 1 160 ? 20.781 -3.23 -8.883 1 95.06 160 PRO B N 1
ATOM 2572 C CA . PRO B 1 160 ? 21.234 -1.854 -9.109 1 95.06 160 PRO B CA 1
ATOM 2573 C C . PRO B 1 160 ? 21.203 -1.467 -10.586 1 95.06 160 PRO B C 1
ATOM 2575 O O . PRO B 1 160 ? 21.812 -2.143 -11.422 1 95.06 160 PRO B O 1
ATOM 2578 N N . GLY B 1 161 ? 20.438 -0.427 -10.93 1 95.44 161 GLY B N 1
ATOM 2579 C CA . GLY B 1 161 ? 20.375 0.07 -12.297 1 95.44 161 GLY B CA 1
ATOM 2580 C C . GLY B 1 161 ? 19.234 -0.536 -13.094 1 95.44 161 GLY B C 1
ATOM 2581 O O . GLY B 1 161 ? 18.969 -0.112 -14.219 1 95.44 161 GLY B O 1
ATOM 2582 N N . ASP B 1 162 ? 18.578 -1.529 -12.586 1 98.19 162 ASP B N 1
ATOM 2583 C CA . ASP B 1 162 ? 17.422 -2.16 -13.234 1 98.19 162 ASP B CA 1
ATOM 2584 C C . ASP B 1 162 ? 16.125 -1.832 -12.492 1 98.19 162 ASP B C 1
ATOM 2586 O O . ASP B 1 162 ? 15.648 -2.631 -11.68 1 98.19 162 ASP B O 1
ATOM 2590 N N . ASP B 1 163 ? 15.625 -0.694 -12.758 1 98.56 163 ASP B N 1
ATOM 2591 C CA . ASP B 1 163 ? 14.375 -0.231 -12.172 1 98.56 163 ASP B CA 1
ATOM 2592 C C . ASP B 1 163 ? 13.195 -0.535 -13.094 1 98.56 163 ASP B C 1
ATOM 2594 O O . ASP B 1 163 ? 13.266 -0.31 -14.305 1 98.56 163 ASP B O 1
ATOM 2598 N N . ARG B 1 164 ? 12.164 -1.076 -12.523 1 98.81 164 ARG B N 1
ATOM 2599 C CA . ARG B 1 164 ? 10.938 -1.408 -13.242 1 98.81 164 ARG B CA 1
ATOM 2600 C C . ARG B 1 164 ? 9.742 -0.654 -12.664 1 98.81 164 ARG B C 1
ATOM 2602 O O . ARG B 1 164 ? 9.758 -0.262 -11.492 1 98.81 164 ARG B O 1
ATOM 2609 N N . ASP B 1 165 ? 8.781 -0.492 -13.523 1 98.88 165 ASP B N 1
ATOM 2610 C CA . ASP B 1 165 ? 7.562 0.167 -13.07 1 98.88 165 ASP B CA 1
ATOM 2611 C C . ASP B 1 165 ? 6.746 -0.75 -12.156 1 98.88 165 ASP B C 1
ATOM 2613 O O . ASP B 1 165 ? 6.797 -1.975 -12.297 1 98.88 165 ASP B O 1
ATOM 2617 N N . ASP B 1 166 ? 6.102 -0.2 -11.18 1 98.88 166 ASP B N 1
ATOM 2618 C CA . ASP B 1 166 ? 5.043 -0.852 -10.414 1 98.88 166 ASP B CA 1
ATOM 2619 C C . ASP B 1 166 ? 3.668 -0.52 -10.992 1 98.88 166 ASP B C 1
ATOM 2621 O O . ASP B 1 166 ? 3.232 0.633 -10.945 1 98.88 166 ASP B O 1
ATOM 2625 N N . ILE B 1 167 ? 2.99 -1.469 -11.555 1 98.94 167 ILE B N 1
ATOM 2626 C CA . ILE B 1 167 ? 1.767 -1.259 -12.32 1 98.94 167 ILE B CA 1
ATOM 2627 C C . ILE B 1 167 ? 0.557 -1.668 -11.484 1 98.94 167 ILE B C 1
ATOM 2629 O O . ILE B 1 167 ? 0.51 -2.779 -10.945 1 98.94 167 ILE B O 1
ATOM 2633 N N . VAL B 1 168 ? -0.406 -0.826 -11.336 1 98.94 168 VAL B N 1
ATOM 2634 C CA . VAL B 1 168 ? -1.613 -1.091 -10.555 1 98.94 168 VAL B CA 1
ATOM 2635 C C . VAL B 1 168 ? -2.725 -1.584 -11.484 1 98.94 168 VAL B C 1
ATOM 2637 O O . VAL B 1 168 ? -3.053 -0.925 -12.477 1 98.94 168 VAL B O 1
ATOM 2640 N N . MET B 1 169 ? -3.279 -2.744 -11.164 1 98.94 169 MET B N 1
ATOM 2641 C CA . MET B 1 169 ? -4.363 -3.361 -11.922 1 98.94 169 MET B CA 1
ATOM 2642 C C . MET B 1 169 ? -5.629 -3.473 -11.086 1 98.94 169 MET B C 1
ATOM 2644 O O . MET B 1 169 ? -5.559 -3.756 -9.883 1 98.94 169 MET B O 1
ATOM 2648 N N . LEU B 1 170 ? -6.75 -3.287 -11.703 1 98.94 170 LEU B N 1
ATOM 2649 C CA . LEU B 1 170 ? -8.031 -3.281 -11.016 1 98.94 170 LEU B CA 1
ATOM 2650 C C . LEU B 1 170 ? -9.055 -4.129 -11.758 1 98.94 170 LEU B C 1
ATOM 2652 O O . LEU B 1 170 ? -9.156 -4.059 -12.984 1 98.94 170 LEU B O 1
ATOM 2656 N N . LEU B 1 171 ? -9.758 -4.945 -11.047 1 98.94 171 LEU B N 1
ATOM 2657 C CA . LEU B 1 171 ? -10.898 -5.688 -11.562 1 98.94 171 LEU B CA 1
ATOM 2658 C C . LEU B 1 171 ? -12.156 -5.391 -10.75 1 98.94 171 LEU B C 1
ATOM 2660 O O . LEU B 1 171 ? -12.312 -5.902 -9.641 1 98.94 171 LEU B O 1
ATOM 2664 N N . PRO B 1 172 ? -13.07 -4.539 -11.203 1 98.69 172 PRO B N 1
ATOM 2665 C CA . PRO B 1 172 ? -14.383 -4.434 -10.555 1 98.69 172 PRO B CA 1
ATOM 2666 C C . PRO B 1 172 ? -15.18 -5.734 -10.625 1 98.69 172 PRO B C 1
ATOM 2668 O O . PRO B 1 172 ? -15.141 -6.43 -11.648 1 98.69 172 PRO B O 1
ATOM 2671 N N . LEU B 1 173 ? -15.805 -6.141 -9.633 1 98.19 173 LEU B N 1
ATOM 2672 C CA . LEU B 1 173 ? -16.562 -7.391 -9.578 1 98.19 173 LEU B CA 1
ATOM 2673 C C . LEU B 1 173 ? -18.047 -7.145 -9.812 1 98.19 173 LEU B C 1
ATOM 2675 O O . LEU B 1 173 ? -18.828 -8.094 -9.953 1 98.19 173 LEU B O 1
ATOM 2679 N N . GLY B 1 174 ? -18.609 -5.863 -9.859 1 83.5 174 GLY B N 1
ATOM 2680 C CA . GLY B 1 174 ? -20.016 -5.559 -10.125 1 83.5 174 GLY B CA 1
ATOM 2681 C C . GLY B 1 174 ? -20.297 -5.281 -11.594 1 83.5 174 GLY B C 1
ATOM 2682 O O . GLY B 1 174 ? -19.359 -5.113 -12.391 1 83.5 174 GLY B O 1
#

Radius of gyration: 21.61 Å; Cα contacts (8 Å, |Δi|>4): 676; chains: 2; bounding box: 44×70×47 Å

InterPro domains:
  IPR000182 GNAT domain [PF00583] (56-146)
  IPR000182 GNAT domain [PS51186] (6-174)
  IPR016181 Acyl-CoA N-acyltransferase [SSF55729] (12-173)
  IPR050832 Bacterial Acetyltransferase [PTHR43877] (45-152)